Protein AF-A0A2J0Z758-F1 (afdb_monomer)

Solvent-accessible surface area (backbone atoms only — not comparable to full-atom values): 19248 Å² total; per-residue (Å²): 140,91,84,92,82,79,79,79,84,82,71,88,80,80,85,67,83,72,83,83,75,78,79,79,86,76,74,75,85,81,79,88,73,80,92,73,89,79,84,85,76,88,81,80,84,87,79,83,88,83,86,84,82,91,85,83,88,85,80,87,86,89,83,87,86,88,89,84,88,87,83,90,84,83,86,85,84,90,80,91,74,89,76,82,78,80,80,79,79,81,81,78,79,80,77,74,78,79,69,76,76,78,80,68,53,70,69,60,46,51,53,50,29,54,50,17,50,51,43,33,53,49,33,52,53,58,30,45,77,73,78,39,37,54,51,59,55,51,43,63,92,54,93,74,75,53,58,72,45,63,34,43,81,88,48,47,72,31,81,86,53,17,13,32,38,33,29,33,33,51,73,94,53,92,87,58,66,62,36,30,35,34,47,33,32,40,16,88,70,32,98,88,36,62,38,33,73,66,40,31,46,31,16,28,86,73,46,48,81,40,34,39,33,28,63,29,47,66,81,72,70,49,50,90,63,58,38,75,62,46,50,73,46,53,91,45,55,43,40,72,32,77,62,96,40,39,51,50,24,40,27,53,29,17,47,53,54,46,38,42,73,58,52,48,48,29,36,47,39,27,49,52,41,52,72,68,54,87,58,62,91,95,51,53,54,57,64,34,82,90,50,50,73,36,26,77,46,73,58,74,88,126

Structure (mmCIF, N/CA/C/O backbone):
data_AF-A0A2J0Z758-F1
#
_entry.id   AF-A0A2J0Z758-F1
#
loop_
_atom_site.group_PDB
_atom_site.id
_atom_site.type_symbol
_atom_site.label_atom_id
_atom_site.label_alt_id
_atom_site.label_comp_id
_atom_site.label_asym_id
_atom_site.label_entity_id
_atom_site.label_seq_id
_atom_site.pdbx_PDB_ins_code
_atom_site.Cartn_x
_atom_site.Cartn_y
_atom_site.Cartn_z
_atom_site.occupancy
_atom_site.B_iso_or_equiv
_atom_site.auth_seq_id
_atom_site.auth_comp_id
_atom_site.auth_asym_id
_atom_site.auth_atom_id
_atom_site.pdbx_PDB_model_num
ATOM 1 N N . MET A 1 1 ? 16.861 -7.747 29.983 1.00 34.09 1 MET A N 1
ATOM 2 C CA . MET A 1 1 ? 15.507 -8.325 30.111 1.00 34.09 1 MET A CA 1
ATOM 3 C C . MET A 1 1 ? 15.038 -8.713 28.720 1.00 34.09 1 MET A C 1
ATOM 5 O O . MET A 1 1 ? 14.740 -7.844 27.918 1.00 34.09 1 MET A O 1
ATOM 9 N N . GLN A 1 2 ? 15.121 -10.006 28.410 1.00 34.50 2 GLN A N 1
ATOM 10 C CA . GLN A 1 2 ? 14.751 -10.619 27.134 1.00 34.50 2 GLN A CA 1
ATOM 11 C C . GLN A 1 2 ? 13.291 -11.086 27.211 1.00 34.50 2 GLN A C 1
ATOM 13 O O . GLN A 1 2 ? 12.990 -11.963 28.017 1.00 34.50 2 GLN A O 1
ATOM 18 N N . ARG A 1 3 ? 12.402 -10.531 26.382 1.00 28.62 3 ARG A N 1
ATOM 19 C CA . ARG A 1 3 ? 11.076 -11.097 26.074 1.00 28.62 3 ARG A CA 1
ATOM 20 C C . ARG A 1 3 ? 10.701 -10.760 24.626 1.00 28.62 3 ARG A C 1
ATOM 22 O O . ARG A 1 3 ? 9.894 -9.882 24.383 1.00 28.62 3 ARG A O 1
ATOM 29 N N . TRP A 1 4 ? 11.298 -11.480 23.680 1.00 29.95 4 TRP A N 1
ATOM 30 C CA . TRP A 1 4 ? 10.744 -11.670 22.334 1.00 29.95 4 TRP A CA 1
ATOM 31 C C . TRP A 1 4 ? 10.621 -13.174 22.105 1.00 29.95 4 TRP A C 1
ATOM 33 O O . TRP A 1 4 ? 11.422 -13.824 21.441 1.00 29.95 4 TRP A O 1
ATOM 43 N N . ARG A 1 5 ? 9.647 -13.745 22.807 1.00 37.50 5 ARG A N 1
ATOM 44 C CA . ARG A 1 5 ? 9.029 -15.030 22.506 1.00 37.50 5 ARG A CA 1
ATOM 45 C C . ARG A 1 5 ? 7.545 -14.758 22.630 1.00 37.50 5 ARG A C 1
ATOM 47 O O . ARG A 1 5 ? 7.111 -14.526 23.751 1.00 37.50 5 ARG A O 1
ATOM 54 N N . GLN A 1 6 ? 6.849 -14.718 21.502 1.00 30.44 6 GLN A N 1
ATOM 55 C CA . GLN A 1 6 ? 5.600 -15.431 21.218 1.00 30.44 6 GLN A CA 1
ATOM 56 C C . GLN A 1 6 ? 5.448 -15.406 19.690 1.00 30.44 6 GLN A C 1
ATOM 58 O O . GLN A 1 6 ? 5.564 -14.355 19.066 1.00 30.44 6 GLN A O 1
ATOM 63 N N . ARG A 1 7 ? 5.337 -16.597 19.094 1.00 30.30 7 ARG A N 1
ATOM 64 C CA . ARG A 1 7 ? 4.996 -16.770 17.678 1.00 30.30 7 ARG A CA 1
ATOM 65 C C . ARG A 1 7 ? 3.521 -16.376 17.497 1.00 30.30 7 ARG A C 1
ATOM 67 O O . ARG A 1 7 ? 2.755 -16.611 18.433 1.00 30.30 7 ARG A O 1
ATOM 74 N N . PRO A 1 8 ? 3.113 -15.828 16.341 1.00 38.44 8 PRO A N 1
ATOM 75 C CA . PRO A 1 8 ? 1.694 -15.665 16.036 1.00 38.44 8 PRO A CA 1
ATOM 76 C C . PRO A 1 8 ? 0.974 -17.031 16.071 1.00 38.44 8 PRO A C 1
ATOM 78 O O . PRO A 1 8 ? 1.630 -18.069 15.907 1.00 38.44 8 PRO A O 1
ATOM 81 N N . PRO A 1 9 ? -0.346 -17.062 16.337 1.00 35.75 9 PRO A N 1
ATOM 82 C CA . PRO A 1 9 ? -1.095 -18.308 16.434 1.00 35.75 9 PRO A CA 1
ATOM 83 C C . PRO A 1 9 ? -1.083 -19.058 15.095 1.00 35.75 9 PRO A C 1
ATOM 85 O O . PRO A 1 9 ? -1.225 -18.463 14.030 1.00 35.75 9 PRO A O 1
ATOM 88 N N . LEU A 1 10 ? -0.906 -20.378 15.176 1.00 32.81 10 LEU A N 1
ATOM 89 C CA . LEU A 1 10 ? -0.973 -21.297 14.043 1.00 32.81 10 LEU A CA 1
ATOM 90 C C . LEU A 1 10 ? -2.418 -21.351 13.532 1.00 32.81 10 LEU A C 1
ATOM 92 O O . LEU A 1 10 ? -3.300 -21.853 14.228 1.00 32.81 10 LEU A O 1
ATOM 96 N N . TRP A 1 11 ? -2.653 -20.848 12.323 1.00 39.12 11 TRP A N 1
ATOM 97 C CA . TRP A 1 11 ? -3.854 -21.176 11.559 1.00 39.12 11 TRP A CA 1
ATOM 98 C C . TRP A 1 11 ? -3.780 -22.651 11.130 1.00 39.12 11 TRP A C 1
ATOM 100 O O . TRP A 1 11 ? -2.680 -23.127 10.827 1.00 39.12 11 TRP A O 1
ATOM 110 N N . PRO A 1 12 ? -4.895 -23.405 11.095 1.00 29.58 12 PRO A N 1
ATOM 111 C CA . PRO A 1 12 ? -4.894 -24.735 10.501 1.00 29.58 12 PRO A CA 1
ATOM 112 C C . PRO A 1 12 ? -4.532 -24.604 9.016 1.00 29.58 12 PRO A C 1
ATOM 114 O O . PRO A 1 12 ? -5.302 -24.086 8.212 1.00 29.58 12 PRO A O 1
ATOM 117 N N . SER A 1 13 ? -3.315 -25.023 8.667 1.00 30.88 13 SER A N 1
ATOM 118 C CA . SER A 1 13 ? -2.803 -25.003 7.301 1.00 30.88 13 SER A CA 1
ATOM 119 C C . SER A 1 13 ? -3.597 -25.985 6.443 1.00 30.88 13 SER A C 1
ATOM 121 O O . SER A 1 13 ? -3.352 -27.189 6.484 1.00 30.88 13 SER A O 1
ATOM 123 N N . ILE A 1 14 ? -4.530 -25.482 5.639 1.00 37.00 14 ILE A N 1
ATOM 124 C CA . ILE A 1 14 ? -4.964 -26.197 4.441 1.00 37.00 14 ILE A CA 1
ATOM 125 C C . ILE A 1 14 ? -3.898 -25.898 3.387 1.00 37.00 14 ILE A C 1
ATOM 127 O O . ILE A 1 14 ? -3.830 -24.805 2.831 1.00 37.00 14 ILE A O 1
ATOM 131 N N . THR A 1 15 ? -2.980 -26.844 3.195 1.00 30.81 15 THR A N 1
ATOM 132 C CA . THR A 1 15 ? -1.924 -26.749 2.185 1.00 30.81 15 THR A CA 1
ATOM 133 C C . THR A 1 15 ? -2.537 -26.950 0.802 1.00 30.81 15 THR A C 1
ATOM 135 O O . THR A 1 15 ? -2.613 -28.072 0.309 1.00 30.81 15 THR A O 1
ATOM 138 N N . THR A 1 16 ? -2.963 -25.865 0.162 1.00 39.06 16 THR A N 1
ATOM 139 C CA . THR A 1 16 ? -3.218 -25.869 -1.281 1.00 39.06 16 THR A CA 1
ATOM 140 C C . THR A 1 16 ? -1.936 -25.435 -1.979 1.00 39.06 16 THR A C 1
ATOM 142 O O . THR A 1 16 ? -1.574 -24.262 -1.967 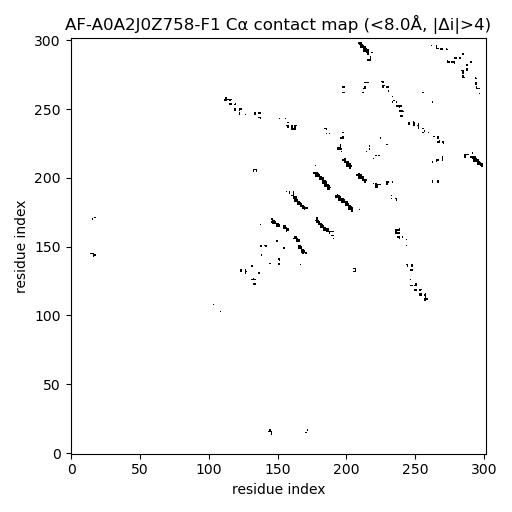1.00 39.06 16 THR A O 1
ATOM 145 N N . VAL A 1 17 ? -1.219 -26.395 -2.564 1.00 36.56 17 VAL A N 1
ATOM 146 C CA . VAL A 1 17 ? -0.084 -26.118 -3.453 1.00 36.56 17 VAL A CA 1
ATOM 147 C C . VAL A 1 17 ? -0.654 -25.533 -4.743 1.00 36.56 17 VAL A C 1
ATOM 149 O O . VAL A 1 17 ? -1.316 -26.244 -5.495 1.00 36.56 17 VAL A O 1
ATOM 152 N N . ILE A 1 18 ? -0.425 -24.245 -4.997 1.00 43.44 18 ILE A N 1
ATOM 153 C CA . ILE A 1 18 ? -0.867 -23.583 -6.231 1.00 43.44 18 ILE A CA 1
ATOM 154 C C . ILE A 1 18 ? 0.202 -23.822 -7.313 1.00 43.44 18 ILE A C 1
ATOM 156 O O . ILE A 1 18 ? 1.319 -23.312 -7.186 1.00 43.44 18 ILE A O 1
ATOM 160 N N . PRO A 1 19 ? -0.076 -24.583 -8.389 1.00 33.28 19 PRO A N 1
ATOM 161 C CA . PRO A 1 19 ? 0.877 -24.746 -9.477 1.00 33.28 19 PRO A CA 1
ATOM 162 C C . PRO A 1 19 ? 0.960 -23.456 -10.306 1.00 33.28 19 PRO A C 1
ATOM 164 O O . PRO A 1 19 ? 0.041 -23.109 -11.046 1.00 33.28 19 PRO A O 1
ATOM 167 N N . PHE A 1 20 ? 2.097 -22.763 -10.235 1.00 45.31 20 PHE A N 1
ATOM 168 C CA . PHE A 1 20 ? 2.415 -21.680 -11.165 1.00 45.31 20 PHE A CA 1
ATOM 169 C C . PHE A 1 20 ? 2.665 -22.258 -12.566 1.00 45.31 20 PHE A C 1
ATOM 171 O O . PHE A 1 20 ? 3.650 -22.963 -12.804 1.00 45.31 20 PHE A O 1
ATOM 178 N N . ARG A 1 21 ? 1.777 -21.961 -13.521 1.00 34.41 21 ARG A N 1
ATOM 179 C CA . ARG A 1 21 ? 1.954 -22.333 -14.931 1.00 34.41 21 ARG A CA 1
ATOM 180 C C . ARG A 1 21 ? 2.586 -21.159 -15.677 1.00 34.41 21 ARG A C 1
ATOM 182 O O . ARG A 1 21 ? 1.910 -20.189 -16.003 1.00 34.41 21 ARG A O 1
ATOM 189 N N . ALA A 1 22 ? 3.886 -21.252 -15.957 1.00 35.78 22 ALA A N 1
ATOM 190 C CA . ALA A 1 22 ? 4.576 -20.267 -16.787 1.00 35.78 22 ALA A CA 1
ATOM 191 C C . ALA A 1 22 ? 3.895 -20.152 -18.173 1.00 35.78 22 ALA A C 1
ATOM 193 O O . ALA A 1 22 ? 3.552 -21.186 -18.761 1.00 35.78 22 ALA A O 1
ATOM 194 N N . PRO A 1 23 ? 3.710 -18.940 -18.729 1.00 40.91 23 PRO A N 1
ATOM 195 C CA . PRO A 1 23 ? 3.128 -18.773 -20.055 1.00 40.91 23 PRO A CA 1
ATOM 196 C C . PRO A 1 23 ? 3.985 -19.477 -21.115 1.00 40.91 23 PRO A C 1
ATOM 198 O O . PRO A 1 23 ? 5.219 -19.417 -21.101 1.00 40.91 23 PRO A O 1
ATOM 201 N N . SER A 1 24 ? 3.324 -20.181 -22.040 1.00 41.19 24 SER A N 1
ATOM 202 C CA . SER A 1 24 ? 3.991 -20.929 -23.104 1.00 41.19 24 SER A CA 1
ATOM 203 C C . SER A 1 24 ? 4.877 -20.000 -23.932 1.00 41.19 24 SER A C 1
ATOM 205 O O . SER A 1 24 ? 4.400 -18.994 -24.459 1.00 41.19 24 SER A O 1
ATOM 207 N N . ARG A 1 25 ? 6.154 -20.359 -24.099 1.00 44.88 25 ARG A N 1
ATOM 208 C CA . ARG A 1 25 ? 7.081 -19.686 -25.018 1.00 44.88 25 ARG A CA 1
ATOM 209 C C . ARG A 1 25 ? 6.680 -19.962 -26.470 1.00 44.88 25 ARG A C 1
ATOM 211 O O . ARG A 1 25 ? 7.350 -20.729 -27.159 1.00 44.88 25 ARG A O 1
ATOM 218 N N . GLN A 1 26 ? 5.611 -19.345 -26.957 1.00 40.59 26 GLN A N 1
ATOM 219 C CA . GLN A 1 26 ? 5.425 -19.229 -28.398 1.00 40.59 26 GLN A CA 1
ATOM 220 C C . GLN A 1 26 ? 6.410 -18.172 -28.901 1.00 40.59 26 GLN A C 1
ATOM 222 O O . GLN A 1 26 ? 6.284 -16.982 -28.624 1.00 40.59 26 GLN A O 1
ATOM 227 N N . ARG A 1 27 ? 7.468 -18.636 -29.575 1.00 39.56 27 ARG A N 1
ATOM 228 C CA . ARG A 1 27 ? 8.412 -17.758 -30.272 1.00 39.56 27 ARG A CA 1
ATOM 229 C C . ARG A 1 27 ? 7.676 -17.092 -31.442 1.00 39.56 27 ARG A C 1
ATOM 231 O O . ARG A 1 27 ? 7.089 -17.822 -32.240 1.00 39.56 27 ARG A O 1
ATOM 238 N N . PRO A 1 28 ? 7.739 -15.762 -31.604 1.00 38.62 28 PRO A N 1
ATOM 239 C CA . PRO A 1 28 ? 7.246 -15.126 -32.819 1.00 38.62 28 PRO A CA 1
ATOM 240 C C . PRO A 1 28 ? 8.079 -15.580 -34.036 1.00 38.62 28 PRO A C 1
ATOM 242 O O . PRO A 1 28 ? 9.262 -15.914 -33.881 1.00 38.62 28 PRO A O 1
ATOM 245 N N . PRO A 1 29 ? 7.495 -15.614 -35.249 1.00 37.84 29 PRO A N 1
ATOM 246 C CA . PRO A 1 29 ? 8.203 -16.042 -36.449 1.00 37.84 29 PRO A CA 1
ATOM 247 C C . PRO A 1 29 ? 9.377 -15.103 -36.754 1.00 37.84 29 PRO A C 1
ATOM 249 O O . PRO A 1 29 ? 9.240 -13.881 -36.802 1.00 37.84 29 PRO A O 1
ATOM 252 N N . VAL A 1 30 ? 10.552 -15.697 -36.969 1.00 40.59 30 VAL A N 1
ATOM 253 C CA . VAL A 1 30 ? 11.792 -14.994 -37.317 1.00 40.59 30 VAL A CA 1
ATOM 254 C C . VAL A 1 30 ? 11.652 -14.391 -38.718 1.00 40.59 30 VAL A C 1
ATOM 256 O O . VAL A 1 30 ? 11.624 -15.121 -39.710 1.00 40.59 30 VAL A O 1
ATOM 259 N N . ARG A 1 31 ? 11.617 -13.057 -38.820 1.00 37.00 31 ARG A N 1
ATOM 260 C CA . ARG A 1 31 ? 11.866 -12.357 -40.088 1.00 37.00 31 ARG A CA 1
ATOM 261 C C . ARG A 1 31 ? 13.324 -12.585 -40.495 1.00 37.00 31 ARG A C 1
ATOM 263 O O . ARG A 1 31 ? 14.242 -12.254 -39.749 1.00 37.00 31 ARG A O 1
ATOM 270 N N . ARG A 1 32 ? 13.544 -13.162 -41.680 1.00 45.31 32 ARG A N 1
ATOM 271 C CA . ARG A 1 32 ? 14.869 -13.238 -42.311 1.00 45.31 32 ARG A CA 1
ATOM 272 C C . ARG A 1 32 ? 15.246 -11.850 -42.831 1.00 45.31 32 ARG A C 1
ATOM 274 O O . ARG A 1 32 ? 14.859 -11.490 -43.936 1.00 45.31 32 ARG A O 1
ATOM 281 N N . GLU A 1 33 ? 15.999 -11.087 -42.048 1.00 42.94 33 GLU A N 1
ATOM 282 C CA . GLU A 1 33 ? 16.687 -9.891 -42.542 1.00 42.94 33 GLU A CA 1
ATOM 283 C C . GLU A 1 33 ? 18.096 -10.240 -43.037 1.00 42.94 33 GLU A C 1
ATOM 285 O O . GLU A 1 33 ? 18.812 -11.061 -42.459 1.00 42.94 33 GLU A O 1
ATOM 290 N N . GLY A 1 34 ? 18.447 -9.654 -44.183 1.00 39.72 34 GLY A N 1
ATOM 291 C CA . GLY A 1 34 ? 19.668 -9.918 -44.933 1.00 39.72 34 GLY A CA 1
ATOM 292 C C . GLY A 1 34 ? 20.945 -9.607 -44.152 1.00 39.72 34 GLY A C 1
ATOM 293 O O . GLY A 1 34 ? 21.030 -8.651 -43.384 1.00 39.72 34 GLY A O 1
ATOM 294 N N . ARG A 1 35 ? 21.965 -10.435 -44.391 1.00 40.09 35 ARG A N 1
ATOM 295 C CA . ARG A 1 35 ? 23.307 -10.316 -43.813 1.00 40.09 35 ARG A CA 1
ATOM 296 C C . ARG A 1 35 ? 23.923 -8.955 -44.159 1.00 40.09 35 ARG A C 1
ATOM 298 O O . ARG A 1 35 ? 24.242 -8.707 -45.318 1.00 40.09 35 ARG A O 1
ATOM 305 N N . ARG A 1 36 ? 24.165 -8.116 -43.150 1.00 42.66 36 ARG A N 1
ATOM 306 C CA . ARG A 1 36 ? 25.161 -7.035 -43.218 1.00 42.66 36 ARG A CA 1
ATOM 307 C C . ARG A 1 36 ? 26.468 -7.516 -42.568 1.00 42.66 36 ARG A C 1
ATOM 309 O O . ARG A 1 36 ? 26.399 -8.189 -41.538 1.00 42.66 36 ARG A O 1
ATOM 316 N N . PRO A 1 37 ? 27.643 -7.232 -43.155 1.00 40.00 37 PRO A N 1
ATOM 317 C CA . PRO A 1 37 ? 28.920 -7.698 -42.623 1.00 40.00 37 PRO A CA 1
ATOM 318 C C . PRO A 1 37 ? 29.292 -6.970 -41.321 1.00 40.00 37 PRO A C 1
ATOM 320 O O . PRO A 1 37 ? 29.128 -5.758 -41.198 1.00 40.00 37 PRO A O 1
ATOM 323 N N . VAL A 1 38 ? 29.793 -7.738 -40.352 1.00 47.25 38 VAL A N 1
ATOM 324 C CA . VAL A 1 38 ? 30.290 -7.263 -39.051 1.00 47.25 38 VAL A CA 1
ATOM 325 C C . VAL A 1 38 ? 31.736 -6.761 -39.211 1.00 47.25 38 VAL A C 1
ATOM 327 O O . VAL A 1 38 ? 32.538 -7.480 -39.813 1.00 47.25 38 VAL A O 1
ATOM 330 N N . PRO A 1 39 ? 32.116 -5.586 -38.672 1.00 38.22 39 PRO A N 1
ATOM 331 C CA . PRO A 1 39 ? 33.507 -5.133 -38.672 1.00 38.22 39 PRO A CA 1
ATOM 332 C C . PRO A 1 39 ? 34.376 -6.010 -37.759 1.00 38.22 39 PRO A C 1
ATOM 334 O O . PRO A 1 39 ? 34.013 -6.283 -36.613 1.00 38.22 39 PRO A O 1
ATOM 337 N N . GLN A 1 40 ? 35.532 -6.450 -38.259 1.00 41.41 40 GLN A N 1
ATOM 338 C CA . GLN A 1 40 ? 36.493 -7.248 -37.496 1.00 41.41 40 GLN A CA 1
ATOM 339 C C . GLN A 1 40 ? 37.246 -6.372 -36.484 1.00 41.41 40 GLN A C 1
ATOM 341 O O . GLN A 1 40 ? 37.876 -5.385 -36.856 1.00 41.41 40 GLN A O 1
ATOM 346 N N . VAL A 1 41 ? 37.211 -6.765 -35.209 1.00 46.12 41 VAL A N 1
ATOM 347 C CA . VAL A 1 41 ? 38.039 -6.186 -34.139 1.00 46.12 41 VAL A CA 1
ATOM 348 C C . VAL A 1 41 ? 39.294 -7.059 -33.965 1.00 46.12 41 VAL A C 1
ATOM 350 O O . VAL A 1 41 ? 39.148 -8.281 -33.838 1.00 46.12 41 VAL A O 1
ATOM 353 N N . PRO A 1 42 ? 40.520 -6.499 -33.939 1.00 42.03 42 PRO A N 1
ATOM 354 C CA . PRO A 1 42 ? 41.739 -7.286 -33.755 1.00 42.03 42 PRO A CA 1
ATOM 355 C C . PRO A 1 42 ? 41.817 -7.912 -32.354 1.00 42.03 42 PRO A C 1
ATOM 357 O O . PRO A 1 42 ? 41.583 -7.249 -31.344 1.00 42.03 42 PRO A O 1
ATOM 360 N N . ARG A 1 43 ? 42.176 -9.200 -32.291 1.00 41.12 43 ARG A N 1
ATOM 361 C CA . ARG A 1 43 ? 42.420 -9.940 -31.042 1.00 41.12 43 ARG A CA 1
ATOM 362 C C . ARG A 1 43 ? 43.784 -9.572 -30.450 1.00 41.12 43 ARG A C 1
ATOM 364 O O . ARG A 1 43 ? 44.799 -9.703 -31.127 1.00 41.12 43 ARG A O 1
ATOM 371 N N . ALA A 1 44 ? 43.805 -9.201 -29.171 1.00 40.97 44 ALA A N 1
ATOM 372 C CA . ALA A 1 44 ? 45.026 -9.101 -28.372 1.00 40.97 44 ALA A CA 1
ATOM 373 C C . ALA A 1 44 ? 45.552 -10.506 -27.979 1.00 40.97 44 ALA A C 1
ATOM 375 O O . ALA A 1 44 ? 44.742 -11.413 -27.755 1.00 40.97 44 ALA A O 1
ATOM 376 N N . PRO A 1 45 ? 46.879 -10.717 -27.896 1.00 43.59 45 PRO A N 1
ATOM 377 C CA . PRO A 1 45 ? 47.461 -12.033 -27.640 1.00 43.59 45 PRO A CA 1
ATOM 378 C C . PRO A 1 45 ? 47.359 -12.476 -26.170 1.00 43.59 45 PRO A C 1
ATOM 380 O O . PRO A 1 45 ? 47.483 -11.681 -25.239 1.00 43.59 45 PRO A O 1
ATOM 383 N N . LEU A 1 46 ? 47.160 -13.788 -25.986 1.00 36.94 46 LEU A N 1
ATOM 384 C CA . LEU A 1 46 ? 47.165 -14.484 -24.699 1.00 36.94 46 LEU A CA 1
ATOM 385 C C . LEU A 1 46 ? 48.569 -14.490 -24.075 1.00 36.94 46 LEU A C 1
ATOM 387 O O . LEU A 1 46 ? 49.513 -14.993 -24.683 1.00 36.94 46 LEU A O 1
ATOM 391 N N . ALA A 1 47 ? 48.676 -14.040 -22.824 1.00 38.31 47 ALA A N 1
ATOM 392 C CA . ALA A 1 47 ? 49.853 -14.253 -21.989 1.00 38.31 47 ALA A CA 1
ATOM 393 C C . ALA A 1 47 ? 49.722 -15.527 -21.132 1.00 38.31 47 ALA A C 1
ATOM 395 O O . ALA A 1 47 ? 48.636 -15.929 -20.707 1.00 38.31 47 ALA A O 1
ATOM 396 N N . LEU A 1 48 ? 50.875 -16.164 -20.942 1.00 37.16 48 LEU A N 1
ATOM 397 C CA . LEU A 1 48 ? 51.112 -17.530 -20.495 1.00 37.16 48 LEU A CA 1
ATOM 398 C C . LEU A 1 48 ? 50.604 -17.881 -19.087 1.00 37.16 48 LEU A C 1
ATOM 400 O O . LEU A 1 48 ? 50.683 -17.112 -18.134 1.00 37.16 48 LEU A O 1
ATOM 404 N N . ARG A 1 49 ? 50.210 -19.154 -18.965 1.00 35.47 49 ARG A N 1
ATOM 405 C CA . ARG A 1 49 ? 50.071 -19.903 -17.712 1.00 35.47 49 ARG A CA 1
ATOM 406 C C . ARG A 1 49 ? 51.449 -20.163 -17.094 1.00 35.47 49 ARG A C 1
ATOM 408 O O . ARG A 1 49 ? 52.295 -20.745 -17.764 1.00 35.47 49 ARG A O 1
ATOM 415 N N . SER A 1 50 ? 51.584 -19.933 -15.790 1.00 36.12 50 SER A N 1
ATOM 416 C CA . SER A 1 50 ? 52.637 -20.548 -14.971 1.00 36.12 50 SER A CA 1
ATOM 417 C C . SER A 1 50 ? 52.003 -21.441 -13.906 1.00 36.12 50 SER A C 1
ATOM 419 O O . SER A 1 50 ? 51.295 -20.982 -13.012 1.00 36.12 50 SER A O 1
ATOM 421 N N . ARG A 1 51 ? 52.224 -22.752 -14.048 1.00 36.62 51 ARG A N 1
ATOM 422 C CA . ARG A 1 51 ? 51.942 -23.795 -13.053 1.00 36.62 51 ARG A CA 1
ATOM 423 C C . ARG A 1 51 ? 53.175 -23.939 -12.166 1.00 36.62 51 ARG A C 1
ATOM 425 O O . ARG A 1 51 ? 54.221 -24.225 -12.726 1.00 36.62 51 ARG A O 1
ATOM 432 N N . HIS A 1 52 ? 53.048 -23.913 -10.836 1.00 35.94 52 HIS A N 1
ATOM 433 C CA . HIS A 1 52 ? 54.008 -24.606 -9.967 1.00 35.94 52 HIS A CA 1
ATOM 434 C C . HIS A 1 52 ? 53.358 -25.218 -8.711 1.00 35.94 52 HIS A C 1
ATOM 436 O O . HIS A 1 52 ? 52.768 -24.549 -7.875 1.00 35.94 52 HIS A O 1
ATOM 442 N N . HIS A 1 53 ? 53.506 -26.544 -8.669 1.00 35.16 53 HIS A N 1
ATOM 443 C CA . HIS A 1 53 ? 53.766 -27.463 -7.557 1.00 35.16 53 HIS A CA 1
ATOM 444 C C . HIS A 1 53 ? 52.840 -27.584 -6.334 1.00 35.16 53 HIS A C 1
ATOM 446 O O . HIS A 1 53 ? 52.855 -26.820 -5.377 1.00 35.16 53 HIS A O 1
ATOM 452 N N . ARG A 1 54 ? 52.186 -28.755 -6.331 1.00 36.31 54 ARG A N 1
ATOM 453 C CA . ARG A 1 54 ? 51.770 -29.570 -5.183 1.00 36.31 54 ARG A CA 1
ATOM 454 C C . ARG A 1 54 ? 52.907 -29.765 -4.164 1.00 36.31 54 ARG A C 1
ATOM 456 O O . ARG A 1 54 ? 53.959 -30.266 -4.553 1.00 36.31 54 ARG A O 1
ATOM 463 N N . ARG A 1 55 ? 52.637 -29.554 -2.868 1.00 33.53 55 ARG A N 1
ATOM 464 C CA . ARG A 1 55 ? 53.247 -30.312 -1.751 1.00 33.53 55 ARG A CA 1
ATOM 465 C C . ARG A 1 55 ? 52.296 -30.418 -0.541 1.00 33.53 55 ARG A C 1
ATOM 467 O O . ARG A 1 55 ? 52.067 -29.456 0.177 1.00 33.53 55 ARG A O 1
ATOM 474 N N . ARG A 1 56 ? 51.790 -31.629 -0.314 1.00 36.91 56 ARG A N 1
ATOM 475 C CA . ARG A 1 56 ? 51.437 -32.296 0.963 1.00 36.91 56 ARG A CA 1
ATOM 476 C C . ARG A 1 56 ? 51.760 -33.788 0.717 1.00 36.91 56 ARG A C 1
ATOM 478 O O . ARG A 1 56 ? 51.691 -34.161 -0.457 1.00 36.91 56 ARG A O 1
ATOM 485 N N . PRO A 1 57 ? 52.128 -34.634 1.705 1.00 42.25 57 PRO A N 1
ATOM 486 C CA . PRO A 1 57 ? 51.506 -34.708 3.038 1.00 42.25 57 PRO A CA 1
ATOM 487 C C . PRO A 1 57 ? 52.470 -35.045 4.198 1.00 42.25 57 PRO A C 1
ATOM 489 O O . PRO A 1 57 ? 53.572 -35.518 3.955 1.00 42.25 57 PRO A O 1
ATOM 492 N N . ARG A 1 58 ? 52.020 -34.908 5.456 1.00 35.19 58 ARG A N 1
ATOM 493 C CA . ARG A 1 58 ? 52.333 -35.856 6.549 1.00 35.19 58 ARG A CA 1
ATOM 494 C C . ARG A 1 58 ? 51.171 -35.911 7.548 1.00 35.19 58 ARG A C 1
ATOM 496 O O . ARG A 1 58 ? 50.589 -34.883 7.882 1.00 35.19 58 ARG A O 1
ATOM 503 N N . GLN A 1 59 ? 50.819 -37.135 7.932 1.00 33.28 59 GLN A N 1
ATOM 504 C CA . GLN A 1 59 ? 49.761 -37.532 8.864 1.00 33.28 59 GLN A CA 1
ATOM 505 C C . GLN A 1 59 ? 50.281 -37.564 10.323 1.00 33.28 59 GLN A C 1
ATOM 507 O O . GLN A 1 59 ? 51.451 -37.873 10.521 1.00 33.28 59 GLN A O 1
ATOM 512 N N . CYS A 1 60 ? 49.391 -37.207 11.270 1.00 30.25 60 CYS A N 1
ATOM 513 C CA . CYS A 1 60 ? 48.991 -37.825 12.566 1.00 30.25 60 CYS A CA 1
ATOM 514 C C . CYS A 1 60 ? 50.020 -38.592 13.452 1.00 30.25 60 CYS A C 1
ATOM 516 O O . CYS A 1 60 ? 50.893 -39.258 12.907 1.00 30.25 60 CYS A O 1
ATOM 518 N N . PRO A 1 61 ? 49.881 -38.603 14.811 1.00 46.12 61 PRO A N 1
ATOM 519 C CA . PRO A 1 61 ? 48.644 -39.051 15.472 1.00 46.12 61 PRO A CA 1
ATOM 520 C C . PRO A 1 61 ? 48.191 -38.377 16.790 1.00 46.12 61 PRO A C 1
ATOM 522 O O . PRO A 1 61 ? 48.854 -37.559 17.414 1.00 46.12 61 PRO A O 1
ATOM 525 N N . SER A 1 62 ? 46.972 -38.792 17.135 1.00 35.38 62 SER A N 1
ATOM 526 C CA . SER A 1 62 ? 46.085 -38.598 18.289 1.00 35.38 62 SER A CA 1
ATOM 527 C C . SER A 1 62 ? 46.637 -38.878 19.696 1.00 35.38 62 SER A C 1
ATOM 529 O O . SER A 1 62 ? 47.437 -39.798 19.851 1.00 35.38 62 SER A O 1
ATOM 531 N N . ARG A 1 63 ? 46.041 -38.227 20.717 1.00 35.16 63 ARG A N 1
ATOM 532 C CA . ARG A 1 63 ? 45.602 -38.774 22.039 1.00 35.16 63 ARG A CA 1
ATOM 533 C C . ARG A 1 63 ? 44.892 -37.650 22.829 1.00 35.16 63 ARG A C 1
ATOM 535 O O . ARG A 1 63 ? 45.445 -36.568 22.953 1.00 35.16 63 ARG A O 1
ATOM 542 N N . LEU A 1 64 ? 43.576 -37.725 23.053 1.00 33.94 64 LEU A N 1
ATOM 543 C CA . LEU A 1 64 ? 42.835 -38.370 24.160 1.00 33.94 64 LEU A CA 1
ATOM 544 C C . LEU A 1 64 ? 42.956 -37.652 25.525 1.00 33.94 64 LEU A C 1
ATOM 546 O O . LEU A 1 64 ? 44.034 -37.533 26.094 1.00 33.94 64 LEU A O 1
ATOM 550 N N . VAL A 1 65 ? 41.789 -37.203 26.002 1.00 39.12 65 VAL A N 1
ATOM 551 C CA . VAL A 1 65 ? 41.440 -36.553 27.286 1.00 39.12 65 VAL A CA 1
ATOM 552 C C . VAL A 1 65 ? 41.386 -37.605 28.414 1.00 39.12 65 VAL A C 1
ATOM 554 O O . VAL A 1 65 ? 41.171 -38.780 28.113 1.00 39.12 65 VAL A O 1
ATOM 557 N N . PRO A 1 66 ? 41.543 -37.227 29.700 1.00 48.16 66 PRO A N 1
ATOM 558 C CA . PRO A 1 66 ? 40.379 -37.274 30.601 1.00 48.16 66 PRO A CA 1
ATOM 559 C C . PRO A 1 66 ? 40.294 -36.111 31.629 1.00 48.16 66 PRO A C 1
ATOM 561 O O . PRO A 1 66 ? 41.258 -35.364 31.802 1.00 48.16 66 PRO A O 1
ATOM 564 N N . PRO A 1 67 ? 39.132 -35.942 32.302 1.00 47.91 67 PRO A N 1
ATOM 565 C CA . PRO A 1 67 ? 38.797 -34.792 33.147 1.00 47.91 67 PRO A CA 1
ATOM 566 C C . PRO A 1 67 ? 38.943 -35.064 34.660 1.00 47.91 67 PRO A C 1
ATOM 568 O O . PRO A 1 67 ? 38.915 -36.210 35.101 1.00 47.91 67 PRO A O 1
ATOM 571 N N . GLY A 1 68 ? 38.998 -33.997 35.468 1.00 33.84 68 GLY A N 1
ATOM 572 C CA . GLY A 1 68 ? 38.898 -34.052 36.933 1.00 33.84 68 GLY A CA 1
ATOM 573 C C . GLY A 1 68 ? 38.017 -32.925 37.492 1.00 33.84 68 GLY A C 1
ATOM 574 O O . GLY A 1 68 ? 38.269 -31.751 37.232 1.00 33.84 68 GLY A O 1
ATOM 575 N N . HIS A 1 69 ? 36.966 -33.302 38.228 1.00 36.00 69 HIS A N 1
ATOM 576 C CA . HIS A 1 69 ? 36.066 -32.445 39.022 1.00 36.00 69 HIS A CA 1
ATOM 577 C C . HIS A 1 69 ? 36.676 -32.111 40.422 1.00 36.00 69 HIS A C 1
ATOM 579 O O . HIS A 1 69 ? 37.854 -32.369 40.641 1.00 36.00 69 HIS A O 1
ATOM 585 N N . PRO A 1 70 ? 35.928 -31.556 41.405 1.00 45.31 70 PRO A N 1
ATOM 586 C CA . PRO A 1 70 ? 35.772 -30.123 41.655 1.00 45.31 70 PRO A CA 1
ATOM 587 C C . PRO A 1 70 ? 36.251 -29.721 43.072 1.00 45.31 70 PRO A C 1
ATOM 589 O O . PRO A 1 70 ? 36.314 -30.544 43.981 1.00 45.31 70 PRO A O 1
ATOM 592 N N . ALA A 1 71 ? 36.481 -28.432 43.329 1.00 34.12 71 ALA A N 1
ATOM 593 C CA . ALA A 1 71 ? 36.676 -27.939 44.696 1.00 34.12 71 ALA A CA 1
ATOM 594 C C . ALA A 1 71 ? 35.802 -26.711 44.976 1.00 34.12 71 ALA A C 1
ATOM 596 O O . ALA A 1 71 ? 35.950 -25.651 44.371 1.00 34.12 71 ALA A O 1
ATOM 597 N N . ARG A 1 72 ? 34.873 -26.880 45.923 1.00 32.28 72 ARG A N 1
ATOM 598 C CA . ARG A 1 72 ? 34.198 -25.794 46.640 1.00 32.28 72 ARG A CA 1
ATOM 599 C C . ARG A 1 72 ? 35.199 -25.154 47.612 1.00 32.28 72 ARG A C 1
ATOM 601 O O . ARG A 1 72 ? 35.871 -25.903 48.307 1.00 32.28 72 ARG A O 1
ATOM 608 N N . GLN A 1 73 ? 35.163 -23.832 47.791 1.00 29.67 73 GLN A N 1
ATOM 609 C CA . GLN A 1 73 ? 34.722 -23.163 49.035 1.00 29.67 73 GLN A CA 1
ATOM 610 C C . GLN A 1 73 ? 35.248 -21.721 49.188 1.00 29.67 73 GLN A C 1
ATOM 612 O O . GLN A 1 73 ? 36.434 -21.456 49.059 1.00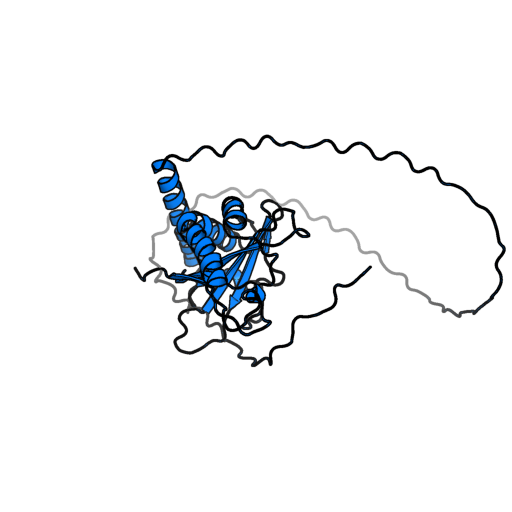 29.67 73 GLN A O 1
ATOM 617 N N . ARG A 1 74 ? 34.308 -20.881 49.649 1.00 30.45 74 ARG A N 1
ATOM 618 C CA . ARG A 1 74 ? 34.423 -19.738 50.578 1.00 30.45 74 ARG A CA 1
ATOM 619 C C . ARG A 1 74 ? 34.789 -18.340 50.056 1.00 30.45 74 ARG A C 1
ATOM 621 O O . ARG A 1 74 ? 35.861 -18.066 49.536 1.00 30.45 74 ARG A O 1
ATOM 628 N N . HIS A 1 75 ? 33.840 -17.446 50.352 1.00 32.03 75 HIS A N 1
ATOM 629 C CA . HIS A 1 75 ? 33.971 -16.002 50.537 1.00 32.03 75 HIS A CA 1
ATOM 630 C C . HIS A 1 75 ? 35.163 -15.612 51.424 1.00 32.03 75 HIS A C 1
ATOM 632 O O . HIS A 1 75 ? 35.494 -16.330 52.370 1.00 32.03 75 HIS A O 1
ATOM 638 N N . PRO A 1 76 ? 35.669 -14.384 51.230 1.00 36.31 76 PRO A N 1
ATOM 639 C CA . PRO A 1 76 ? 35.475 -13.390 52.279 1.00 36.31 76 PRO A CA 1
ATOM 640 C C . PRO A 1 76 ? 35.004 -12.020 51.771 1.00 36.31 76 PRO A C 1
ATOM 642 O O . PRO A 1 76 ? 35.017 -11.674 50.592 1.00 36.31 76 PRO A O 1
ATOM 645 N N . SER A 1 77 ? 34.515 -11.277 52.748 1.00 30.30 77 SER A N 1
ATOM 646 C CA . SER A 1 77 ? 33.888 -9.967 52.747 1.00 30.30 77 SER A CA 1
ATOM 647 C C . SER A 1 77 ? 34.814 -8.785 52.434 1.00 30.30 77 SER A C 1
ATOM 649 O O . SER A 1 77 ? 36.016 -8.820 52.667 1.00 30.30 77 SER A O 1
ATOM 651 N N . SER A 1 78 ? 34.151 -7.666 52.118 1.00 32.12 78 SER A N 1
ATOM 652 C CA . SER A 1 78 ? 34.556 -6.266 52.336 1.00 32.12 78 SER A CA 1
ATOM 653 C C . SER A 1 78 ? 35.513 -5.607 51.330 1.00 32.12 78 SER A C 1
ATOM 655 O O . SER A 1 78 ? 36.716 -5.818 51.337 1.00 32.12 78 SER A O 1
ATOM 657 N N . ARG A 1 79 ? 34.984 -4.652 50.552 1.00 37.41 79 ARG A N 1
ATOM 658 C CA . ARG A 1 79 ? 35.284 -3.215 50.724 1.00 37.41 79 ARG A CA 1
ATOM 659 C C . ARG A 1 79 ? 34.515 -2.366 49.713 1.00 37.41 79 ARG A C 1
ATOM 661 O O . ARG A 1 79 ? 34.515 -2.612 48.512 1.00 37.41 79 ARG A O 1
ATOM 668 N N . ARG A 1 80 ? 33.862 -1.331 50.243 1.00 38.50 80 ARG A N 1
ATOM 669 C CA . ARG A 1 80 ? 33.220 -0.248 49.497 1.00 38.50 80 ARG A CA 1
ATOM 670 C C . ARG A 1 80 ? 34.275 0.483 48.666 1.00 38.50 80 ARG A C 1
ATOM 672 O O . ARG A 1 80 ? 35.231 1.004 49.228 1.00 38.50 80 ARG A O 1
ATOM 679 N N . LEU A 1 81 ? 34.043 0.612 47.365 1.00 36.97 81 LEU A N 1
ATOM 680 C CA . LEU A 1 81 ? 34.701 1.603 46.517 1.00 36.97 81 LEU A CA 1
ATOM 681 C C . LEU A 1 81 ? 33.611 2.347 45.748 1.00 36.97 81 LEU A C 1
ATOM 683 O O . LEU A 1 81 ? 33.024 1.839 44.795 1.00 36.97 81 LEU A O 1
ATOM 687 N N . ARG A 1 82 ? 33.314 3.562 46.222 1.00 37.69 82 ARG A N 1
ATOM 688 C CA . ARG A 1 82 ? 32.498 4.550 45.515 1.00 37.69 82 ARG A CA 1
ATOM 689 C C . ARG A 1 82 ? 33.206 4.872 44.196 1.00 37.69 82 ARG A C 1
ATOM 691 O O . ARG A 1 82 ? 34.185 5.612 44.188 1.00 37.69 82 ARG A O 1
ATOM 698 N N . ARG A 1 83 ? 32.726 4.319 43.082 1.00 38.88 83 ARG A N 1
ATOM 699 C CA . ARG A 1 83 ? 33.143 4.759 41.746 1.00 38.88 83 ARG A CA 1
ATOM 700 C C . ARG A 1 83 ? 32.403 6.050 41.406 1.00 38.88 83 ARG A C 1
ATOM 702 O O . ARG A 1 83 ? 31.178 6.073 41.323 1.00 38.88 83 ARG A O 1
ATOM 709 N N . ARG A 1 84 ? 33.172 7.130 41.252 1.00 37.22 84 ARG A N 1
ATOM 710 C CA . ARG A 1 84 ? 32.733 8.400 40.667 1.00 37.22 84 ARG A CA 1
ATOM 711 C C . ARG A 1 84 ? 32.251 8.140 39.236 1.00 37.22 84 ARG A C 1
ATOM 713 O O . ARG A 1 84 ? 33.003 7.604 38.427 1.00 37.22 84 ARG A O 1
ATOM 720 N N . PHE A 1 85 ? 31.007 8.510 38.943 1.00 39.03 85 PHE A N 1
ATOM 721 C CA . PHE A 1 85 ? 30.483 8.577 37.580 1.00 39.03 85 PHE A CA 1
ATOM 722 C C . PHE A 1 85 ? 31.128 9.765 36.850 1.00 39.03 85 PHE A C 1
ATOM 724 O O . PHE A 1 85 ? 31.100 10.870 37.398 1.00 39.03 85 PHE A O 1
ATOM 731 N N . PRO A 1 86 ? 31.679 9.595 35.638 1.00 40.69 86 PRO A N 1
ATOM 732 C CA . PRO A 1 86 ? 32.003 10.731 34.797 1.00 40.69 86 PRO A CA 1
ATOM 733 C C . PRO A 1 86 ? 30.716 11.324 34.208 1.00 40.69 86 PRO A C 1
ATOM 735 O O . PRO A 1 86 ? 29.769 10.626 33.842 1.00 40.69 86 PRO A O 1
ATOM 738 N N . SER A 1 87 ? 30.700 12.648 34.178 1.00 40.47 87 SER A N 1
ATOM 739 C CA . SER A 1 87 ? 29.644 13.551 33.736 1.00 40.47 87 SER A CA 1
ATOM 740 C C . SER A 1 87 ? 29.120 13.209 32.335 1.00 40.47 87 SER A C 1
ATOM 742 O O . SER A 1 87 ? 29.889 13.073 31.386 1.00 40.47 87 SER A O 1
ATOM 744 N N . ARG A 1 88 ? 27.790 13.132 32.189 1.00 42.00 88 ARG A N 1
ATOM 745 C CA . ARG A 1 88 ? 27.111 13.068 30.884 1.00 42.00 88 ARG A CA 1
ATOM 746 C C . ARG A 1 88 ? 27.404 14.345 30.077 1.00 42.00 88 ARG A C 1
ATOM 748 O O . ARG A 1 88 ? 27.182 15.434 30.613 1.00 42.00 88 ARG A O 1
ATOM 755 N N . PRO A 1 89 ? 27.826 14.268 28.804 1.00 41.19 89 PRO A N 1
ATOM 756 C CA . PRO A 1 89 ? 27.862 15.447 27.951 1.00 41.19 89 PRO A CA 1
ATOM 757 C C . PRO A 1 89 ? 26.429 15.902 27.640 1.00 41.19 89 PRO A C 1
ATOM 759 O O . PRO A 1 89 ? 25.541 15.095 27.360 1.00 41.19 89 PRO A O 1
ATOM 762 N N . ARG A 1 90 ? 26.209 17.218 27.728 1.00 42.00 90 ARG A N 1
ATOM 763 C CA . ARG A 1 90 ? 24.945 17.895 27.418 1.00 42.00 90 ARG A CA 1
ATOM 764 C C . ARG A 1 90 ? 24.480 17.516 26.008 1.00 42.00 90 ARG A C 1
ATOM 766 O O . ARG A 1 90 ? 25.197 17.756 25.038 1.00 42.00 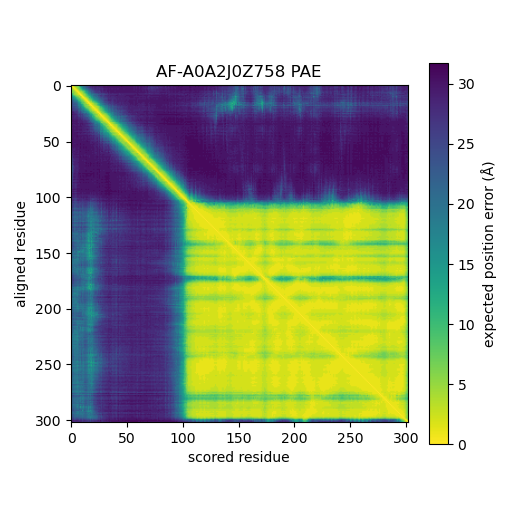90 ARG A O 1
ATOM 773 N N . ALA A 1 91 ? 23.274 16.964 25.900 1.00 38.84 91 ALA A N 1
ATOM 774 C CA . ALA A 1 91 ? 22.610 16.760 24.621 1.00 38.84 91 ALA A CA 1
ATOM 775 C C . ALA A 1 91 ? 22.455 18.119 23.920 1.00 38.84 91 ALA A C 1
ATOM 777 O O . ALA A 1 91 ? 21.783 19.017 24.429 1.00 38.84 91 ALA A O 1
ATOM 778 N N . ARG A 1 92 ? 23.106 18.284 22.764 1.00 41.50 92 ARG A N 1
ATOM 779 C CA . ARG A 1 92 ? 22.828 19.397 21.855 1.00 41.50 92 ARG A CA 1
ATOM 780 C C . ARG A 1 92 ? 21.398 19.224 21.352 1.00 41.50 92 ARG A C 1
ATOM 782 O O . ARG A 1 92 ? 21.088 18.248 20.674 1.00 41.50 92 ARG A O 1
ATOM 789 N N . SER A 1 93 ? 20.532 20.163 21.709 1.00 39.88 93 SER A N 1
ATOM 790 C CA . SER A 1 93 ? 19.180 20.269 21.183 1.00 39.88 93 SER A CA 1
ATOM 791 C C . SER A 1 93 ? 19.248 20.529 19.677 1.00 39.88 93 SER A C 1
ATOM 793 O O . SER A 1 93 ? 19.504 21.642 19.224 1.00 39.88 93 SER A O 1
ATOM 795 N N . PHE A 1 94 ? 19.009 19.496 18.870 1.00 41.19 94 PHE A N 1
ATOM 796 C CA . PHE A 1 94 ? 18.747 19.670 17.445 1.00 41.19 94 PHE A CA 1
ATOM 797 C C . PHE A 1 94 ? 17.338 20.233 17.267 1.00 41.19 94 PHE A C 1
ATOM 799 O O . PHE A 1 94 ? 16.396 19.532 16.906 1.00 41.19 94 PHE A O 1
ATOM 806 N N . ARG A 1 95 ? 17.188 21.535 17.513 1.00 44.97 95 ARG A N 1
ATOM 807 C CA . ARG A 1 95 ? 16.027 22.301 17.063 1.00 44.97 95 ARG A CA 1
ATOM 808 C C . ARG A 1 95 ? 16.196 22.515 15.555 1.00 44.97 95 ARG A C 1
ATOM 810 O O . ARG A 1 95 ? 16.616 23.579 15.111 1.00 44.97 95 ARG A O 1
ATOM 817 N N . ARG A 1 96 ? 15.955 21.468 14.752 1.00 47.94 96 ARG A N 1
ATOM 818 C CA . ARG A 1 96 ? 15.827 21.625 13.297 1.00 47.94 96 ARG A CA 1
ATOM 819 C C . ARG A 1 96 ? 14.632 22.541 13.068 1.00 47.94 96 ARG A C 1
ATOM 821 O O . ARG A 1 96 ? 13.496 22.177 13.359 1.00 47.94 96 ARG A O 1
ATOM 828 N N . LEU A 1 97 ? 14.924 23.744 12.586 1.00 43.00 97 LEU A N 1
ATOM 829 C CA . LEU A 1 97 ? 13.955 24.662 12.011 1.00 43.00 97 LEU A CA 1
ATOM 830 C C . LEU A 1 97 ? 13.115 23.871 11.003 1.00 43.00 97 LEU A C 1
ATOM 832 O O . LEU A 1 97 ? 13.620 23.456 9.959 1.00 43.00 97 LEU A O 1
ATOM 836 N N . ARG A 1 98 ? 11.848 23.619 11.350 1.00 48.56 98 ARG A N 1
ATOM 837 C CA . ARG A 1 98 ? 10.819 23.189 10.407 1.00 48.56 98 ARG A CA 1
ATOM 838 C C . ARG A 1 98 ? 10.692 24.308 9.381 1.00 48.56 98 ARG A C 1
ATOM 840 O O . ARG A 1 98 ? 9.979 25.278 9.609 1.00 48.56 98 ARG A O 1
ATOM 847 N N . ARG A 1 99 ? 11.436 24.214 8.279 1.00 40.06 99 ARG A N 1
ATOM 848 C CA . ARG A 1 99 ? 11.084 24.976 7.087 1.00 40.06 99 ARG A CA 1
ATOM 849 C C . ARG A 1 99 ? 9.725 24.433 6.637 1.00 40.06 99 ARG A C 1
ATOM 851 O O . ARG A 1 99 ? 9.635 23.215 6.463 1.00 40.06 99 ARG A O 1
ATOM 858 N N . PRO A 1 100 ? 8.675 25.264 6.521 1.00 43.75 100 PRO A N 1
ATOM 859 C CA . PRO A 1 100 ? 7.446 24.817 5.888 1.00 43.75 100 PRO A CA 1
ATOM 860 C C . PRO A 1 100 ? 7.814 24.305 4.495 1.00 43.75 100 PRO A C 1
ATOM 862 O O . PRO A 1 100 ? 8.592 24.941 3.779 1.00 43.75 100 PRO A O 1
ATOM 865 N N . PHE A 1 101 ? 7.335 23.106 4.164 1.00 50.22 101 PHE A N 1
ATOM 866 C CA . PHE A 1 101 ? 7.482 22.561 2.821 1.00 50.22 101 PHE A CA 1
ATOM 867 C C . PHE A 1 101 ? 6.917 23.601 1.845 1.00 50.22 101 PHE A C 1
ATOM 869 O O . PHE A 1 101 ? 5.815 24.099 2.094 1.00 50.22 101 PHE A O 1
ATOM 876 N N . PRO A 1 102 ? 7.650 23.991 0.788 1.00 50.78 102 PRO A N 1
ATOM 877 C CA . PRO A 1 102 ? 7.109 24.930 -0.178 1.00 50.78 102 PRO A CA 1
ATOM 878 C C . PRO A 1 102 ? 5.828 24.324 -0.754 1.00 50.78 102 PRO A C 1
ATOM 880 O O . PRO A 1 102 ? 5.843 23.201 -1.261 1.00 50.78 102 PRO A O 1
ATOM 883 N N . TYR A 1 103 ? 4.722 25.056 -0.624 1.00 50.34 103 TYR A N 1
ATOM 884 C CA . TYR A 1 103 ? 3.445 24.710 -1.232 1.00 50.34 103 TYR A CA 1
ATOM 885 C C . TYR A 1 103 ? 3.682 24.529 -2.736 1.00 50.34 103 TYR A C 1
ATOM 887 O O . TYR A 1 103 ? 4.031 25.488 -3.430 1.00 50.34 103 TYR A O 1
ATOM 895 N N . ARG A 1 104 ? 3.586 23.290 -3.240 1.00 63.47 104 ARG A N 1
ATOM 896 C CA . ARG A 1 104 ? 3.648 23.043 -4.686 1.00 63.47 104 ARG A CA 1
ATOM 897 C C . ARG A 1 104 ? 2.462 23.770 -5.310 1.00 63.47 104 ARG A C 1
ATOM 899 O O . ARG A 1 104 ? 1.335 23.633 -4.844 1.00 63.47 104 ARG A O 1
ATOM 906 N N . THR A 1 105 ? 2.702 24.548 -6.360 1.00 72.69 105 THR A N 1
ATOM 907 C CA . THR A 1 105 ? 1.597 25.087 -7.160 1.00 72.69 105 THR A CA 1
ATOM 908 C C . THR A 1 105 ? 0.787 23.923 -7.741 1.00 72.69 105 THR A C 1
ATOM 910 O O . THR A 1 105 ? 1.349 22.854 -7.995 1.00 72.69 105 THR A O 1
ATOM 913 N N . GLY A 1 106 ? -0.517 24.114 -7.978 1.00 75.94 106 GLY A N 1
ATOM 914 C CA . GLY A 1 106 ? -1.393 23.039 -8.478 1.00 75.94 106 GLY A CA 1
ATOM 915 C C . GLY A 1 106 ? -0.851 22.356 -9.740 1.00 75.94 106 GLY A C 1
ATOM 916 O O . GLY A 1 106 ? -0.838 21.134 -9.828 1.00 75.94 106 GLY A O 1
ATOM 917 N N . LYS A 1 107 ? -0.256 23.136 -10.652 1.00 78.06 107 LYS A N 1
ATOM 918 C CA . LYS A 1 107 ? 0.390 22.632 -11.872 1.00 78.06 107 LYS A CA 1
ATOM 919 C C . LYS A 1 107 ? 1.614 21.746 -11.599 1.00 78.06 107 LYS A C 1
ATOM 921 O O . LYS A 1 107 ? 1.798 20.736 -12.268 1.00 78.06 107 LYS A O 1
ATOM 926 N N . MET A 1 108 ? 2.454 22.100 -10.623 1.00 79.50 108 MET A N 1
ATOM 927 C CA . MET A 1 108 ? 3.614 21.276 -10.251 1.00 79.50 108 MET A CA 1
ATOM 928 C C . MET A 1 108 ? 3.186 19.974 -9.568 1.00 79.50 108 MET A C 1
ATOM 930 O O . MET A 1 108 ? 3.851 18.952 -9.728 1.00 79.50 108 MET A O 1
ATOM 934 N N . ALA A 1 109 ? 2.091 20.006 -8.804 1.00 82.81 109 ALA A N 1
ATOM 935 C CA . ALA A 1 109 ? 1.515 18.809 -8.203 1.00 82.81 109 ALA A CA 1
ATOM 936 C C . ALA A 1 109 ? 0.963 17.863 -9.281 1.00 82.81 109 ALA A C 1
ATOM 938 O O . ALA A 1 109 ? 1.324 16.693 -9.297 1.00 82.81 109 ALA A O 1
ATOM 939 N N . GLU A 1 110 ? 0.190 18.380 -10.237 1.00 85.50 110 GLU A N 1
ATOM 940 C CA . GLU A 1 110 ? -0.342 17.600 -11.361 1.00 85.50 110 GLU A CA 1
ATOM 941 C C . GLU A 1 110 ? 0.768 16.952 -12.205 1.00 85.50 110 GLU A C 1
ATOM 943 O O . GLU A 1 110 ? 0.717 15.761 -12.503 1.00 85.50 110 GLU A O 1
ATOM 948 N N . GLN A 1 111 ? 1.831 17.701 -12.516 1.00 90.38 111 GLN A N 1
ATOM 949 C CA . GLN A 1 111 ? 2.995 17.165 -13.229 1.00 90.38 111 GLN A CA 1
ATOM 950 C C . GLN A 1 111 ? 3.706 16.048 -12.455 1.00 90.38 111 GLN A C 1
ATOM 952 O O . GLN A 1 111 ? 4.184 15.091 -13.064 1.00 90.38 111 GLN A O 1
ATOM 957 N N . ALA A 1 112 ? 3.786 16.156 -11.126 1.00 90.19 112 ALA A N 1
ATOM 958 C CA . ALA A 1 112 ? 4.372 15.113 -10.292 1.00 90.19 112 ALA A CA 1
ATOM 959 C C . ALA A 1 112 ? 3.513 13.836 -10.286 1.00 90.19 112 ALA A C 1
ATOM 961 O O . ALA A 1 112 ? 4.069 12.743 -10.381 1.00 90.19 112 ALA A O 1
ATOM 962 N N . LEU A 1 113 ? 2.182 13.971 -10.238 1.00 92.06 113 LEU A N 1
ATOM 963 C CA . LEU A 1 113 ? 1.256 12.836 -10.332 1.00 92.06 113 LEU A CA 1
ATOM 964 C C . LEU A 1 113 ? 1.363 12.137 -11.691 1.00 92.06 113 LEU A C 1
ATOM 966 O O . LEU A 1 113 ? 1.447 10.913 -11.756 1.00 92.06 113 LEU A O 1
ATOM 970 N N . GLU A 1 114 ? 1.413 12.906 -12.777 1.00 93.88 114 GLU A N 1
ATOM 971 C CA . GLU A 1 114 ? 1.571 12.362 -14.127 1.00 93.88 114 GLU A CA 1
ATOM 972 C C . GLU A 1 114 ? 2.917 11.646 -14.300 1.00 93.88 114 GLU A C 1
ATOM 974 O O . GLU A 1 114 ? 2.978 10.557 -14.873 1.00 93.88 114 GLU A O 1
ATOM 979 N N . LEU A 1 115 ? 4.004 12.206 -13.759 1.00 96.50 115 LEU A N 1
ATOM 980 C CA . LEU A 1 115 ? 5.298 11.526 -13.744 1.00 96.50 115 LEU A CA 1
ATOM 981 C C . LEU A 1 115 ? 5.211 10.197 -12.985 1.00 96.50 115 LEU A C 1
ATOM 983 O O . LEU A 1 115 ? 5.672 9.182 -13.494 1.00 96.50 115 LEU A O 1
ATOM 987 N N . ALA A 1 116 ? 4.579 10.180 -11.812 1.00 97.06 116 ALA A N 1
ATOM 988 C CA . ALA A 1 116 ? 4.410 8.963 -11.028 1.00 97.06 116 ALA A CA 1
ATOM 989 C C . ALA A 1 116 ? 3.585 7.895 -11.774 1.00 97.06 116 ALA A C 1
ATOM 991 O O . ALA A 1 116 ? 3.962 6.727 -11.790 1.00 97.06 116 ALA A O 1
ATOM 992 N N . ARG A 1 117 ? 2.522 8.280 -12.489 1.00 96.69 117 ARG A N 1
ATOM 993 C CA . ARG A 1 117 ? 1.757 7.351 -13.344 1.00 96.69 117 ARG A CA 1
ATOM 994 C C . ARG A 1 117 ? 2.599 6.769 -14.477 1.00 96.69 117 ARG A C 1
ATOM 996 O O . ARG A 1 117 ? 2.528 5.572 -14.749 1.00 96.69 117 ARG A O 1
ATOM 1003 N N . ARG A 1 118 ? 3.447 7.587 -15.107 1.00 98.06 118 ARG A N 1
ATOM 1004 C CA . ARG A 1 118 ? 4.402 7.105 -16.119 1.00 98.06 118 ARG A CA 1
ATOM 1005 C C . ARG A 1 118 ? 5.418 6.136 -15.531 1.00 98.06 118 ARG A C 1
ATOM 1007 O O . ARG A 1 118 ? 5.793 5.185 -16.206 1.00 98.06 118 ARG A O 1
ATOM 1014 N N . GLU A 1 119 ? 5.842 6.357 -14.293 1.00 98.25 119 GLU A N 1
ATOM 1015 C CA . GLU A 1 119 ? 6.761 5.469 -13.580 1.00 98.25 119 GLU A CA 1
ATOM 1016 C C . GLU A 1 119 ? 6.147 4.091 -13.293 1.00 98.25 119 GLU A C 1
ATOM 1018 O O . GLU A 1 119 ? 6.818 3.075 -13.491 1.00 98.25 119 GLU A O 1
ATOM 1023 N N . ILE A 1 120 ? 4.861 4.039 -12.927 1.00 98.44 120 ILE A N 1
ATOM 1024 C CA . ILE A 1 120 ? 4.097 2.785 -12.798 1.00 98.44 120 ILE A CA 1
ATOM 1025 C C . ILE A 1 120 ? 4.119 2.025 -14.132 1.00 98.44 120 ILE A C 1
ATOM 1027 O O . ILE A 1 120 ? 4.645 0.911 -14.204 1.00 98.44 120 ILE A O 1
ATOM 1031 N N . ALA A 1 121 ? 3.652 2.671 -15.207 1.00 98.12 121 ALA A N 1
ATOM 1032 C CA . ALA A 1 121 ? 3.577 2.068 -16.538 1.00 98.12 121 ALA A CA 1
ATOM 1033 C C . ALA A 1 121 ? 4.956 1.648 -17.077 1.00 98.12 121 ALA A C 1
ATOM 1035 O O . ALA A 1 121 ? 5.088 0.629 -17.762 1.00 98.12 121 ALA A O 1
ATOM 1036 N N . TYR A 1 122 ? 6.007 2.411 -16.764 1.00 98.38 122 TYR A N 1
ATOM 1037 C CA . TYR A 1 122 ? 7.385 2.085 -17.122 1.00 98.38 122 TYR A CA 1
ATOM 1038 C C . TYR A 1 122 ? 7.853 0.788 -16.458 1.00 98.38 122 TYR A C 1
ATOM 1040 O O . TYR A 1 122 ? 8.397 -0.083 -17.144 1.00 98.38 122 TYR A O 1
ATOM 1048 N N . CYS A 1 123 ? 7.626 0.640 -15.148 1.00 98.44 123 CYS A N 1
ATOM 1049 C CA . CYS A 1 123 ? 8.004 -0.564 -14.410 1.00 98.44 123 CYS A CA 1
ATOM 1050 C C . CYS A 1 123 ? 7.269 -1.795 -14.954 1.00 98.44 123 CYS A C 1
ATOM 1052 O O . CYS A 1 123 ? 7.907 -2.801 -15.269 1.00 98.44 123 CYS A O 1
ATOM 1054 N N . GLU A 1 124 ? 5.955 -1.687 -15.147 1.00 98.19 124 GLU A N 1
ATOM 1055 C CA . GLU A 1 124 ? 5.117 -2.754 -15.704 1.00 98.19 124 GLU A CA 1
ATOM 1056 C C . GLU A 1 124 ? 5.559 -3.145 -17.120 1.00 98.19 124 GLU A C 1
ATOM 1058 O O . GLU A 1 124 ? 5.768 -4.323 -17.410 1.00 98.19 124 GLU A O 1
ATOM 1063 N N . THR A 1 125 ? 5.813 -2.162 -17.990 1.00 98.19 125 THR A N 1
ATOM 1064 C CA . THR A 1 125 ? 6.275 -2.402 -19.366 1.00 98.19 125 THR A CA 1
ATOM 1065 C C . THR A 1 125 ? 7.644 -3.081 -19.401 1.00 98.19 125 THR A C 1
ATOM 1067 O O . THR A 1 125 ? 7.882 -3.964 -20.231 1.00 98.19 125 THR A O 1
ATOM 1070 N N . LEU A 1 126 ? 8.582 -2.680 -18.536 1.00 98.12 126 LEU A N 1
ATOM 1071 C CA . LEU A 1 126 ? 9.899 -3.317 -18.474 1.00 98.12 126 LEU A CA 1
ATOM 1072 C C . LEU A 1 126 ? 9.823 -4.766 -17.996 1.00 98.12 126 LEU A C 1
ATOM 1074 O O . LEU A 1 126 ? 10.507 -5.615 -18.568 1.00 98.12 126 LEU A O 1
ATOM 1078 N N . LEU A 1 127 ? 8.992 -5.050 -16.994 1.00 97.88 127 LEU A N 1
ATOM 1079 C CA . LEU A 1 127 ? 8.750 -6.417 -16.537 1.00 97.88 127 LEU A CA 1
ATOM 1080 C C . LEU A 1 127 ? 8.124 -7.260 -17.653 1.00 97.88 127 LEU A C 1
ATOM 1082 O O . LEU A 1 127 ? 8.638 -8.334 -17.981 1.00 97.88 127 LEU A O 1
ATOM 1086 N N . ALA A 1 128 ? 7.106 -6.723 -18.326 1.00 97.81 128 ALA A N 1
ATOM 1087 C CA . ALA A 1 128 ? 6.410 -7.408 -19.407 1.00 97.81 128 ALA A CA 1
ATOM 1088 C C . ALA A 1 128 ? 7.335 -7.767 -20.585 1.00 97.81 128 ALA A C 1
ATOM 1090 O O . ALA A 1 128 ? 7.198 -8.847 -21.160 1.00 97.81 128 ALA A O 1
ATOM 1091 N N . LYS A 1 129 ? 8.340 -6.936 -20.912 1.00 97.38 129 LYS A N 1
ATOM 1092 C CA . LYS A 1 129 ? 9.362 -7.267 -21.934 1.00 97.38 129 LYS A CA 1
ATOM 1093 C C . LYS A 1 129 ? 10.137 -8.550 -21.616 1.00 97.38 129 LYS A C 1
ATOM 1095 O O . LYS A 1 129 ? 10.600 -9.222 -22.536 1.00 97.38 129 LYS A O 1
ATOM 1100 N N . GLY A 1 130 ? 10.292 -8.879 -20.335 1.00 95.12 130 GLY A N 1
ATOM 1101 C CA . GLY A 1 130 ? 10.904 -10.121 -19.863 1.00 95.12 130 GLY A CA 1
ATOM 1102 C C . GLY A 1 130 ? 9.925 -11.286 -19.695 1.00 95.12 130 GLY A C 1
ATOM 1103 O O . GLY A 1 130 ? 10.356 -12.368 -19.305 1.00 95.12 130 GLY A O 1
ATOM 1104 N N . GLY A 1 131 ? 8.629 -11.087 -19.965 1.00 96.44 131 GLY A N 1
ATOM 1105 C CA . GLY A 1 131 ? 7.576 -12.044 -19.613 1.00 96.44 131 GLY A CA 1
ATOM 1106 C C . GLY A 1 131 ? 7.335 -12.144 -18.103 1.00 96.44 131 GLY A C 1
ATOM 1107 O O . GLY A 1 131 ? 6.918 -13.196 -17.625 1.00 96.44 131 GLY A O 1
ATOM 1108 N N . LEU A 1 132 ? 7.648 -11.077 -17.362 1.00 97.56 132 LEU A N 1
ATOM 1109 C CA . LEU A 1 132 ? 7.518 -10.973 -15.911 1.00 97.56 132 LEU A CA 1
ATOM 1110 C C . LEU A 1 132 ? 6.415 -9.966 -15.552 1.00 97.56 132 LEU A C 1
ATOM 1112 O O . LEU A 1 132 ? 6.041 -9.111 -16.352 1.00 97.56 132 LEU A O 1
ATOM 1116 N N . ASN A 1 133 ? 5.937 -10.042 -14.318 1.00 97.75 133 ASN A N 1
ATOM 1117 C CA . ASN A 1 133 ? 5.092 -9.045 -13.664 1.00 97.75 133 ASN A CA 1
ATOM 1118 C C . ASN A 1 133 ? 5.566 -8.813 -12.218 1.00 97.75 133 ASN A C 1
ATOM 1120 O O . ASN A 1 133 ? 6.492 -9.481 -11.741 1.00 97.75 133 ASN A O 1
ATOM 1124 N N . VAL A 1 134 ? 4.928 -7.877 -11.511 1.00 97.88 134 VAL A N 1
ATOM 1125 C CA . VAL A 1 134 ? 5.305 -7.528 -10.130 1.00 97.88 134 VAL A CA 1
ATOM 1126 C C . VAL A 1 134 ? 5.235 -8.724 -9.176 1.00 97.88 134 VAL A C 1
ATOM 1128 O O . VAL A 1 134 ? 6.079 -8.845 -8.293 1.00 97.88 134 VAL A O 1
ATOM 1131 N N . LEU A 1 135 ? 4.298 -9.654 -9.383 1.00 97.69 135 LEU A N 1
ATOM 1132 C CA . LEU A 1 135 ? 4.169 -10.856 -8.558 1.00 97.69 135 LEU A CA 1
ATOM 1133 C C . LEU A 1 135 ? 5.314 -11.842 -8.804 1.00 97.69 135 LEU A C 1
ATOM 1135 O O . LEU A 1 135 ? 5.966 -12.275 -7.860 1.00 97.69 135 LEU A O 1
ATOM 1139 N N . SER A 1 136 ? 5.621 -12.149 -10.065 1.00 96.69 136 SER A N 1
ATOM 1140 C CA . SER A 1 136 ? 6.725 -13.049 -10.425 1.00 96.69 136 SER A CA 1
ATOM 1141 C C . SER A 1 136 ? 8.080 -12.549 -9.914 1.00 96.69 136 SER A C 1
ATOM 1143 O O . SER A 1 136 ? 8.944 -13.350 -9.569 1.00 96.69 136 SER A O 1
ATOM 1145 N N . GLU A 1 137 ? 8.251 -11.229 -9.812 1.00 96.62 137 GLU A N 1
ATOM 1146 C CA . GLU A 1 137 ? 9.430 -10.624 -9.199 1.00 96.62 137 GLU A CA 1
ATOM 1147 C C . GLU A 1 137 ? 9.427 -10.728 -7.677 1.00 96.62 137 GLU A C 1
ATOM 1149 O O . GLU A 1 137 ? 10.460 -11.047 -7.091 1.00 96.62 137 GLU A O 1
ATOM 1154 N N . THR A 1 138 ? 8.282 -10.487 -7.037 1.00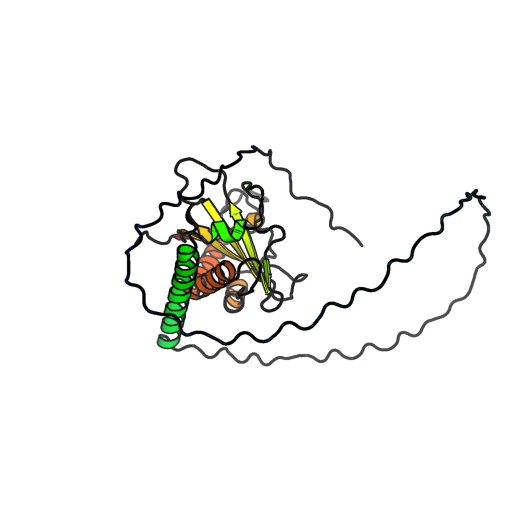 97.31 138 THR A N 1
ATOM 1155 C CA . THR A 1 138 ? 8.112 -10.632 -5.584 1.00 97.31 138 THR A CA 1
ATOM 1156 C C . THR A 1 138 ? 8.385 -12.067 -5.123 1.00 97.31 138 THR A C 1
ATOM 1158 O O . THR A 1 138 ? 9.009 -12.267 -4.083 1.00 97.31 138 THR A O 1
ATOM 1161 N N . PHE A 1 139 ? 8.001 -13.063 -5.926 1.00 96.44 139 PHE A N 1
ATOM 1162 C CA . PHE A 1 139 ? 8.207 -14.489 -5.644 1.00 96.44 139 PHE A CA 1
ATOM 1163 C C . PHE A 1 139 ? 9.494 -15.077 -6.232 1.00 96.44 139 PHE A C 1
ATOM 1165 O O . PHE A 1 139 ? 9.691 -16.288 -6.160 1.00 96.44 139 PHE A O 1
ATOM 1172 N N . ARG A 1 140 ? 10.377 -14.265 -6.827 1.00 91.81 140 ARG A N 1
ATOM 1173 C CA . ARG A 1 140 ? 11.539 -14.751 -7.595 1.00 91.81 140 ARG A CA 1
ATOM 1174 C C . ARG A 1 140 ? 12.378 -15.799 -6.855 1.00 91.81 140 ARG A C 1
ATOM 1176 O O . ARG A 1 140 ? 12.794 -16.783 -7.459 1.00 91.81 140 ARG A O 1
ATOM 1183 N N . ASP A 1 141 ? 12.636 -15.560 -5.572 1.00 89.38 141 ASP A N 1
ATOM 1184 C CA . ASP A 1 141 ? 13.497 -16.399 -4.730 1.00 89.38 141 ASP A CA 1
ATOM 1185 C C . ASP A 1 141 ? 12.680 -17.319 -3.795 1.00 89.38 141 ASP A C 1
ATOM 1187 O O . ASP A 1 141 ? 13.204 -17.885 -2.834 1.00 89.38 141 ASP A O 1
ATOM 1191 N N . THR A 1 142 ? 11.382 -17.474 -4.070 1.00 91.50 142 THR A N 1
ATOM 1192 C CA . THR A 1 142 ? 10.444 -18.274 -3.283 1.00 91.50 142 THR A CA 1
ATOM 1193 C C . THR A 1 142 ? 10.210 -19.627 -3.946 1.00 91.50 142 THR A C 1
ATOM 1195 O O . THR A 1 142 ? 9.735 -19.709 -5.074 1.00 91.50 142 THR A O 1
ATOM 1198 N N . ALA A 1 143 ? 10.508 -20.710 -3.225 1.00 89.50 143 ALA A N 1
ATOM 1199 C CA . ALA A 1 143 ? 10.291 -22.069 -3.725 1.00 89.50 143 ALA A CA 1
ATOM 1200 C C . ALA A 1 143 ? 8.816 -22.507 -3.677 1.00 89.50 143 ALA A C 1
ATOM 1202 O O . ALA A 1 143 ? 8.370 -23.256 -4.541 1.00 89.50 143 ALA A O 1
ATOM 1203 N N . GLU A 1 144 ? 8.072 -22.059 -2.663 1.00 92.12 144 GLU A N 1
ATOM 1204 C CA . GLU A 1 144 ? 6.672 -22.418 -2.437 1.00 92.12 144 GLU A CA 1
ATOM 1205 C C . GLU A 1 144 ? 5.889 -21.178 -1.991 1.00 92.12 144 GLU A C 1
ATOM 1207 O O . GLU A 1 144 ? 6.291 -20.487 -1.049 1.00 92.12 144 GLU A O 1
ATOM 1212 N N . ILE A 1 145 ? 4.780 -20.905 -2.680 1.00 94.00 145 ILE A N 1
ATOM 1213 C CA . ILE A 1 145 ? 3.869 -19.802 -2.370 1.00 94.00 145 ILE A CA 1
ATOM 1214 C C . ILE A 1 145 ? 2.735 -20.357 -1.506 1.00 94.00 145 ILE A C 1
ATOM 1216 O O . ILE A 1 145 ? 2.072 -21.319 -1.893 1.00 94.00 145 ILE A O 1
ATOM 1220 N N . LYS A 1 146 ? 2.529 -19.754 -0.338 1.00 95.12 146 LYS A N 1
ATOM 1221 C CA . LYS A 1 146 ? 1.508 -20.109 0.644 1.00 95.12 146 LYS A CA 1
ATOM 1222 C C . LYS A 1 146 ? 0.665 -18.885 0.927 1.00 95.12 146 LYS A C 1
ATOM 1224 O O . LYS A 1 146 ? 1.194 -17.788 1.109 1.00 95.12 146 LYS A O 1
ATOM 1229 N N . ALA A 1 147 ? -0.646 -19.089 0.977 1.00 95.88 147 ALA A N 1
ATOM 1230 C CA . ALA A 1 147 ? -1.557 -18.041 1.398 1.00 95.88 147 ALA A CA 1
ATOM 1231 C C . ALA A 1 147 ? -1.160 -17.534 2.792 1.00 95.88 147 ALA A C 1
ATOM 1233 O O . ALA A 1 147 ? -0.767 -18.329 3.650 1.00 95.88 147 ALA A O 1
ATOM 1234 N N . TRP A 1 148 ? -1.271 -16.221 2.988 1.00 95.44 148 TRP A N 1
ATOM 1235 C CA . TRP A 1 148 ? -0.975 -15.503 4.234 1.00 95.44 148 TRP A CA 1
ATOM 1236 C C . TRP A 1 148 ? 0.504 -15.422 4.650 1.00 95.44 148 TRP A C 1
ATOM 1238 O O . TRP A 1 148 ? 0.833 -14.628 5.531 1.00 95.44 148 TRP A O 1
ATOM 1248 N N . ASP A 1 149 ? 1.412 -16.167 4.012 1.00 97.06 149 ASP A N 1
ATOM 1249 C CA . ASP A 1 149 ? 2.851 -15.997 4.230 1.00 97.06 149 ASP A CA 1
ATOM 1250 C C . ASP A 1 149 ? 3.338 -14.660 3.644 1.00 97.06 149 ASP A C 1
ATOM 1252 O O . ASP A 1 149 ? 2.827 -14.161 2.638 1.00 97.06 149 ASP A O 1
ATOM 1256 N N . HIS A 1 150 ? 4.363 -14.086 4.277 1.00 97.12 150 HIS A N 1
ATOM 1257 C CA . HIS A 1 150 ? 4.975 -12.836 3.836 1.00 97.12 150 HIS A CA 1
ATOM 1258 C C . HIS A 1 150 ? 6.035 -13.077 2.762 1.00 97.12 150 HIS A C 1
ATOM 1260 O O . HIS A 1 150 ? 6.961 -13.883 2.931 1.00 97.12 150 HIS A O 1
ATOM 1266 N N . TYR A 1 151 ? 5.946 -12.283 1.699 1.00 97.56 151 TYR A N 1
ATOM 1267 C CA . TYR A 1 151 ? 6.865 -12.288 0.576 1.00 97.56 151 TYR A CA 1
ATOM 1268 C C . TYR A 1 151 ? 7.407 -10.885 0.279 1.00 97.56 151 TYR A C 1
ATOM 1270 O O . TYR A 1 151 ? 6.649 -9.915 0.275 1.00 97.56 151 TYR A O 1
ATOM 1278 N N . PRO A 1 152 ? 8.709 -10.762 -0.016 1.00 95.94 152 PRO A N 1
ATOM 1279 C CA . PRO A 1 152 ? 9.736 -11.789 0.164 1.00 95.94 152 PRO A CA 1
ATOM 1280 C C . PRO A 1 152 ? 9.920 -12.132 1.652 1.00 95.94 152 PRO A C 1
ATOM 1282 O O . PRO A 1 152 ? 9.537 -11.369 2.537 1.00 95.94 152 PRO A O 1
ATOM 1285 N N . THR A 1 153 ? 10.524 -13.287 1.937 1.00 93.19 153 THR A N 1
ATOM 1286 C CA . THR A 1 153 ? 10.774 -13.709 3.320 1.00 93.19 153 THR A CA 1
ATOM 1287 C C . THR A 1 153 ? 11.606 -12.666 4.070 1.00 93.19 153 THR A C 1
ATOM 1289 O O . THR A 1 153 ? 12.708 -12.322 3.644 1.00 93.19 153 THR A O 1
ATOM 1292 N N . GLY A 1 154 ? 11.103 -12.224 5.226 1.00 91.62 154 GLY A N 1
ATOM 1293 C CA . GLY A 1 154 ? 11.768 -11.237 6.082 1.00 91.62 154 GLY A CA 1
ATOM 1294 C C . GLY A 1 154 ? 11.358 -9.785 5.829 1.00 91.62 154 GLY A C 1
ATOM 1295 O O . GLY A 1 154 ? 11.939 -8.907 6.466 1.00 91.62 154 GLY A O 1
ATOM 1296 N N . ASP A 1 155 ? 10.366 -9.561 4.961 1.00 95.50 155 ASP A N 1
ATOM 1297 C CA . ASP A 1 155 ? 9.886 -8.254 4.509 1.00 95.50 155 ASP A CA 1
ATOM 1298 C C . ASP A 1 155 ? 10.991 -7.427 3.816 1.00 95.50 155 ASP A C 1
ATOM 1300 O O . ASP A 1 155 ? 12.187 -7.729 3.863 1.00 95.50 155 ASP A O 1
ATOM 1304 N N . VAL A 1 156 ? 10.606 -6.348 3.142 1.00 97.69 156 VAL A N 1
ATOM 1305 C CA . VAL A 1 156 ? 11.553 -5.378 2.578 1.00 97.69 156 VAL A CA 1
ATOM 1306 C C . VAL A 1 156 ? 11.599 -4.154 3.469 1.00 97.69 156 VAL A C 1
ATOM 1308 O O . VAL A 1 156 ? 10.558 -3.596 3.784 1.00 97.69 156 VAL A O 1
ATOM 1311 N N . PHE A 1 157 ? 12.798 -3.703 3.840 1.00 97.75 157 PHE A N 1
ATOM 1312 C CA . PHE A 1 157 ? 13.008 -2.481 4.616 1.00 97.75 157 PHE A CA 1
ATOM 1313 C C . PHE A 1 157 ? 14.121 -1.627 3.999 1.00 97.75 157 PHE A C 1
ATOM 1315 O O . PHE A 1 157 ? 15.254 -2.095 3.859 1.00 97.75 157 PHE A O 1
ATOM 1322 N N . ASP A 1 158 ? 13.814 -0.370 3.669 1.00 97.81 158 ASP A N 1
ATOM 1323 C CA . ASP A 1 158 ? 14.806 0.638 3.294 1.00 97.81 158 ASP A CA 1
ATOM 1324 C C . ASP A 1 158 ? 15.279 1.417 4.541 1.00 97.81 158 ASP A C 1
ATOM 1326 O O . ASP A 1 158 ? 14.512 2.202 5.110 1.00 97.81 158 ASP A O 1
ATOM 1330 N N . PRO A 1 159 ? 16.547 1.267 4.974 1.00 95.50 159 PRO A N 1
ATOM 1331 C CA . PRO A 1 159 ? 17.077 2.008 6.115 1.00 95.50 159 PRO A CA 1
ATOM 1332 C C . PRO A 1 159 ? 17.243 3.513 5.858 1.00 95.50 159 PRO A C 1
ATOM 1334 O O . PRO A 1 159 ? 17.405 4.262 6.824 1.00 95.50 159 PRO A O 1
ATOM 1337 N N . THR A 1 160 ? 17.247 3.966 4.599 1.00 95.50 160 THR A N 1
ATOM 1338 C CA . THR A 1 160 ? 17.422 5.381 4.252 1.00 95.50 160 THR A CA 1
ATOM 1339 C C . THR A 1 160 ? 16.125 6.168 4.421 1.00 95.50 160 THR A C 1
ATOM 1341 O O . THR A 1 160 ? 16.131 7.187 5.117 1.00 95.50 160 THR A O 1
ATOM 1344 N N . SER A 1 161 ? 15.015 5.713 3.838 1.00 96.69 161 SER A N 1
ATOM 1345 C CA . SER A 1 161 ? 13.708 6.368 3.994 1.00 96.69 161 SER A CA 1
ATOM 1346 C C . SER A 1 161 ? 12.956 5.928 5.259 1.00 96.69 161 SER A C 1
ATOM 1348 O O . SER A 1 161 ? 12.209 6.714 5.860 1.00 96.69 161 SER A O 1
ATOM 1350 N N . GLY A 1 162 ? 13.188 4.687 5.698 1.00 98.06 162 GLY A N 1
ATOM 1351 C CA . GLY A 1 162 ? 12.391 3.984 6.699 1.00 98.06 162 GLY A CA 1
ATOM 1352 C C . GLY A 1 162 ? 11.175 3.255 6.118 1.00 98.06 162 GLY A C 1
ATOM 1353 O O . GLY A 1 162 ? 10.363 2.761 6.900 1.00 98.06 162 GLY A O 1
ATOM 1354 N N . ALA A 1 163 ? 11.008 3.202 4.794 1.00 98.56 163 ALA A N 1
ATOM 1355 C CA . ALA A 1 163 ? 9.915 2.485 4.144 1.00 98.56 163 ALA A CA 1
ATOM 1356 C C . ALA A 1 163 ? 10.053 0.971 4.323 1.00 98.56 163 ALA A C 1
ATOM 1358 O O . ALA A 1 163 ? 11.150 0.416 4.256 1.00 98.56 163 ALA A O 1
ATOM 1359 N N . GLN A 1 164 ? 8.925 0.306 4.550 1.00 98.62 164 GLN A N 1
ATOM 1360 C CA . GLN A 1 164 ? 8.840 -1.145 4.646 1.00 98.62 164 GLN A CA 1
ATOM 1361 C C . GLN A 1 164 ? 7.647 -1.649 3.843 1.00 98.62 164 GLN A C 1
ATOM 1363 O O . GLN A 1 164 ? 6.612 -0.988 3.804 1.00 98.62 164 GLN A O 1
ATOM 1368 N N . TRP A 1 165 ? 7.767 -2.824 3.235 1.00 98.75 165 TRP A N 1
ATOM 1369 C CA . TRP A 1 165 ? 6.618 -3.524 2.676 1.00 98.75 165 TRP A CA 1
ATOM 1370 C C . TRP A 1 165 ? 6.773 -5.038 2.757 1.00 98.75 165 TRP A C 1
ATOM 1372 O O . TRP A 1 165 ? 7.885 -5.564 2.809 1.00 98.75 165 TRP A O 1
ATOM 1382 N N . PHE A 1 166 ? 5.641 -5.728 2.733 1.00 98.38 166 PHE A N 1
ATOM 1383 C CA . PHE A 1 166 ? 5.557 -7.150 2.421 1.00 98.38 166 PHE A CA 1
ATOM 1384 C C . PHE A 1 166 ? 4.321 -7.396 1.557 1.00 98.38 166 PHE A C 1
ATOM 1386 O O . PHE A 1 166 ? 3.405 -6.577 1.526 1.00 98.38 166 PHE A O 1
ATOM 1393 N N . TYR A 1 167 ? 4.310 -8.516 0.851 1.00 98.69 167 TYR A N 1
ATOM 1394 C CA . TYR A 1 167 ? 3.184 -9.023 0.081 1.00 98.69 167 TYR A CA 1
ATOM 1395 C C . TYR A 1 167 ? 2.675 -10.315 0.716 1.00 98.69 167 TYR A C 1
ATOM 1397 O O . TYR A 1 167 ? 3.487 -11.140 1.131 1.00 98.69 167 TYR A O 1
ATOM 1405 N N . HIS A 1 168 ? 1.366 -10.538 0.730 1.00 98.31 168 HIS A N 1
ATOM 1406 C CA . HIS A 1 168 ? 0.809 -11.875 0.931 1.00 98.31 168 HIS A CA 1
ATOM 1407 C C . HIS A 1 168 ? -0.267 -12.164 -0.118 1.00 98.31 168 HIS A C 1
ATOM 1409 O O . HIS A 1 168 ? -0.875 -11.248 -0.670 1.00 98.31 168 HIS A O 1
ATOM 1415 N N . CYS A 1 169 ? -0.486 -13.446 -0.412 1.00 97.12 169 CYS A N 1
ATOM 1416 C CA . CYS A 1 169 ? -1.593 -13.892 -1.260 1.00 97.12 169 CYS A CA 1
ATOM 1417 C C . CYS A 1 169 ? -2.715 -14.500 -0.426 1.00 97.12 169 CYS A C 1
ATOM 1419 O O . CYS A 1 169 ? -2.488 -14.976 0.689 1.00 97.12 169 CYS A O 1
ATOM 1421 N N . HIS A 1 170 ? -3.913 -14.493 -0.992 1.00 95.25 170 HIS A N 1
ATOM 1422 C CA . HIS A 1 170 ? -5.062 -15.208 -0.461 1.00 95.25 170 HIS A CA 1
ATOM 1423 C C . HIS A 1 170 ? -5.085 -16.644 -1.007 1.00 95.25 170 HIS A C 1
ATOM 1425 O O . HIS A 1 170 ? -4.381 -16.955 -1.975 1.00 95.25 170 HIS A O 1
ATOM 1431 N N . PRO A 1 171 ? -5.868 -17.553 -0.400 1.00 93.12 171 PRO A N 1
ATOM 1432 C CA . PRO A 1 171 ? -6.155 -18.844 -1.005 1.00 93.12 171 PRO A CA 1
ATOM 1433 C C . PRO A 1 171 ? -6.676 -18.670 -2.436 1.00 93.12 171 PRO A C 1
ATOM 1435 O O . PRO A 1 171 ? -7.428 -17.742 -2.726 1.00 93.12 171 PRO A O 1
ATOM 1438 N N . ALA A 1 172 ? -6.269 -19.565 -3.337 1.00 86.19 172 ALA A N 1
ATOM 1439 C CA . ALA A 1 172 ? -6.799 -19.573 -4.693 1.00 86.19 172 ALA A CA 1
ATOM 1440 C C . ALA A 1 172 ? -8.267 -20.015 -4.655 1.00 86.19 172 ALA A C 1
ATOM 1442 O O . ALA A 1 172 ? -8.559 -21.203 -4.518 1.00 86.19 172 ALA A O 1
ATOM 1443 N N . GLU A 1 173 ? -9.168 -19.049 -4.770 1.00 86.62 173 GLU A N 1
ATOM 1444 C CA . GLU A 1 173 ? -10.608 -19.265 -4.843 1.00 86.62 173 GLU A CA 1
ATOM 1445 C C . GLU A 1 173 ? -11.104 -18.937 -6.253 1.00 86.62 173 GLU A C 1
ATOM 1447 O O . GLU A 1 173 ? -10.648 -17.989 -6.898 1.00 86.62 173 GLU A O 1
ATOM 1452 N N . GLU A 1 174 ? -12.015 -19.760 -6.768 1.00 79.88 174 GLU A N 1
ATOM 1453 C CA . GLU A 1 174 ? -12.581 -19.544 -8.096 1.00 79.88 174 GLU A CA 1
ATOM 1454 C C . GLU A 1 174 ? -13.382 -18.235 -8.116 1.00 79.88 174 GLU A C 1
ATOM 1456 O O . GLU A 1 174 ? -14.245 -18.008 -7.273 1.00 79.88 174 GLU A O 1
ATOM 1461 N N . GLY A 1 175 ? -13.072 -17.358 -9.074 1.00 81.06 175 GLY A N 1
ATOM 1462 C CA . GLY A 1 175 ? -13.704 -16.042 -9.187 1.00 81.06 175 GLY A CA 1
ATOM 1463 C C . GLY A 1 175 ? -13.124 -14.958 -8.272 1.00 81.06 175 GLY A C 1
ATOM 1464 O O . GLY A 1 175 ? -13.627 -13.838 -8.304 1.00 81.06 175 GLY A O 1
ATOM 1465 N N . ALA A 1 176 ? -12.069 -15.237 -7.496 1.00 86.25 176 ALA A N 1
ATOM 1466 C CA . ALA A 1 176 ? -11.388 -14.200 -6.725 1.00 86.25 176 ALA A CA 1
ATOM 1467 C C . ALA A 1 176 ? -10.725 -13.169 -7.657 1.00 86.25 176 ALA A C 1
ATOM 1469 O O . ALA A 1 176 ? -9.836 -13.502 -8.443 1.00 86.25 176 ALA A O 1
ATOM 1470 N N . GLU A 1 177 ? -11.151 -11.909 -7.554 1.00 92.12 177 GLU A N 1
ATOM 1471 C CA . GLU A 1 177 ? -10.545 -10.795 -8.294 1.00 92.12 177 GLU A CA 1
ATOM 1472 C C . GLU A 1 177 ? -9.148 -10.473 -7.748 1.00 92.12 177 GLU A C 1
ATOM 1474 O O . GLU A 1 177 ? -8.187 -10.350 -8.508 1.00 92.12 177 GLU A O 1
ATOM 1479 N N . GLU A 1 178 ? -9.021 -10.384 -6.421 1.00 95.44 178 GLU A N 1
ATOM 1480 C CA . GLU A 1 178 ? -7.757 -10.113 -5.741 1.00 95.44 178 GLU A CA 1
ATOM 1481 C C . GLU A 1 178 ? -6.982 -11.407 -5.482 1.00 95.44 178 GLU A C 1
ATOM 1483 O O . GLU A 1 178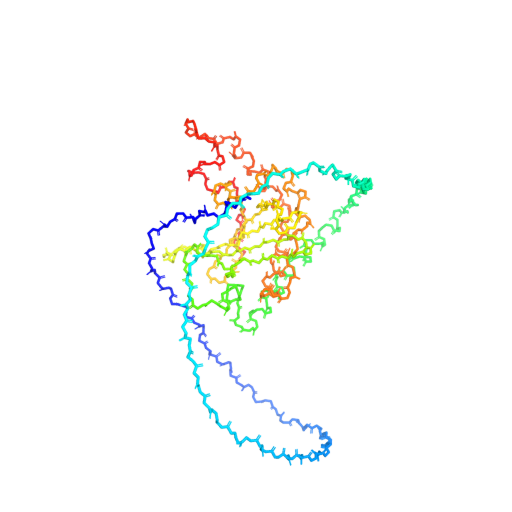 ? -7.440 -12.302 -4.774 1.00 95.44 178 GLU A O 1
ATOM 1488 N N . HIS A 1 179 ? -5.759 -11.472 -6.007 1.00 96.50 179 HIS A N 1
ATOM 1489 C CA . HIS A 1 179 ? -4.818 -12.545 -5.691 1.00 96.50 179 HIS A CA 1
ATOM 1490 C C . HIS A 1 179 ? -4.119 -12.301 -4.346 1.00 96.50 179 HIS A C 1
ATOM 1492 O O . HIS A 1 179 ? -3.757 -13.235 -3.629 1.00 96.50 179 HIS A O 1
ATOM 1498 N N . GLY A 1 180 ? -3.899 -11.036 -4.008 1.00 98.00 180 GLY A N 1
ATOM 1499 C CA . GLY A 1 180 ? -3.339 -10.606 -2.739 1.00 98.00 180 GLY A CA 1
ATOM 1500 C C . GLY A 1 180 ? -2.924 -9.150 -2.789 1.00 98.00 180 GLY A C 1
ATOM 1501 O O . GLY A 1 180 ? -3.253 -8.422 -3.730 1.00 98.00 180 GLY A O 1
ATOM 1502 N N . HIS A 1 181 ? -2.187 -8.716 -1.776 1.00 98.69 181 HIS A N 1
ATOM 1503 C CA . HIS A 1 181 ? -1.870 -7.307 -1.626 1.00 98.69 181 HIS A CA 1
ATOM 1504 C C . HIS A 1 181 ? -0.534 -7.056 -0.932 1.00 98.69 181 HIS A C 1
ATOM 1506 O O . HIS A 1 181 ? -0.035 -7.853 -0.135 1.00 98.69 181 HIS A O 1
ATOM 1512 N N . PHE A 1 182 ? 0.051 -5.905 -1.258 1.00 98.81 182 PHE A N 1
ATOM 1513 C CA . PHE A 1 182 ? 1.221 -5.371 -0.577 1.00 98.81 182 PHE A CA 1
ATOM 1514 C C . PHE A 1 182 ? 0.763 -4.519 0.598 1.00 98.81 182 PHE A C 1
ATOM 1516 O O . PHE A 1 182 ? 0.036 -3.555 0.389 1.00 98.81 182 PHE A O 1
ATOM 1523 N N . HIS A 1 183 ? 1.236 -4.797 1.806 1.00 98.88 183 HIS A N 1
ATOM 1524 C CA . HIS A 1 183 ? 1.131 -3.854 2.913 1.00 98.88 183 HIS A CA 1
ATOM 1525 C C . HIS A 1 183 ? 2.357 -2.954 2.943 1.00 98.88 183 HIS A C 1
ATOM 1527 O O . HIS A 1 183 ? 3.489 -3.439 2.924 1.00 98.88 183 HIS A O 1
ATOM 1533 N N . CYS A 1 184 ? 2.140 -1.643 3.005 1.00 98.88 184 CYS A N 1
ATOM 1534 C CA . CYS A 1 184 ? 3.199 -0.642 2.997 1.00 98.88 184 CYS A CA 1
ATOM 1535 C C . CYS A 1 184 ? 3.203 0.153 4.302 1.00 98.88 184 CYS A C 1
ATOM 1537 O O . CYS A 1 184 ? 2.175 0.637 4.781 1.00 98.88 184 CYS A O 1
ATOM 1539 N N . PHE A 1 185 ? 4.393 0.303 4.869 1.00 98.81 185 PHE A N 1
ATOM 1540 C CA . PHE A 1 185 ? 4.624 0.875 6.184 1.00 98.81 185 PHE A CA 1
ATOM 1541 C C . PHE A 1 185 ? 5.746 1.907 6.149 1.00 98.81 185 PHE A C 1
ATOM 1543 O O . PHE A 1 185 ? 6.585 1.930 5.244 1.00 98.81 185 PHE A O 1
ATOM 1550 N N . LEU A 1 186 ? 5.820 2.707 7.210 1.00 98.69 186 LEU A N 1
ATOM 1551 C CA . LEU A 1 186 ? 6.975 3.545 7.493 1.00 98.69 186 LEU A CA 1
ATOM 1552 C C . LEU A 1 186 ? 7.441 3.378 8.940 1.00 98.69 186 LEU A C 1
ATOM 1554 O O . LEU A 1 186 ? 6.645 3.443 9.877 1.00 98.69 186 LEU A O 1
ATOM 1558 N N . ARG A 1 187 ? 8.758 3.253 9.123 1.00 98.44 187 ARG A N 1
ATOM 1559 C CA . ARG A 1 187 ? 9.444 3.329 10.415 1.00 98.44 187 ARG A CA 1
ATOM 1560 C C . ARG A 1 187 ? 10.226 4.637 10.536 1.00 98.44 187 ARG A C 1
ATOM 1562 O O . ARG A 1 187 ? 11.407 4.694 10.178 1.00 98.44 187 ARG A O 1
ATOM 1569 N N . PRO A 1 188 ? 9.627 5.722 11.063 1.00 97.19 188 PRO A N 1
ATOM 1570 C CA . PRO A 1 188 ? 10.237 7.048 11.017 1.00 97.19 188 PRO A CA 1
ATOM 1571 C C . PRO A 1 188 ? 11.535 7.180 11.826 1.00 97.19 188 PRO A C 1
ATOM 1573 O O . PRO A 1 188 ? 12.266 8.148 11.604 1.00 97.19 188 PRO A O 1
ATOM 1576 N N . GLN A 1 189 ? 11.801 6.243 12.745 1.00 97.38 189 GLN A N 1
ATOM 1577 C CA . GLN A 1 189 ? 12.962 6.215 13.645 1.00 97.38 189 GLN A CA 1
ATOM 1578 C C . GLN A 1 189 ? 13.886 5.007 13.375 1.00 97.38 189 GLN A C 1
ATOM 1580 O O . GLN A 1 189 ? 14.688 4.631 14.229 1.00 97.38 189 GLN A O 1
ATOM 1585 N N . GLY A 1 190 ? 13.789 4.402 12.186 1.00 94.75 190 GLY A N 1
ATOM 1586 C CA . GLY A 1 190 ? 14.621 3.272 11.772 1.00 94.75 190 GLY A CA 1
ATOM 1587 C C . GLY A 1 190 ? 14.075 1.902 12.205 1.00 94.75 190 GLY A C 1
ATOM 1588 O O . GLY A 1 190 ? 12.969 1.812 12.732 1.00 94.75 190 GLY A O 1
ATOM 1589 N N . PRO A 1 191 ? 14.842 0.813 12.010 1.00 94.31 191 PRO A N 1
ATOM 1590 C CA . PRO A 1 191 ? 14.334 -0.566 12.068 1.00 94.31 191 PRO A CA 1
ATOM 1591 C C . PRO A 1 191 ? 13.814 -1.007 13.443 1.00 94.31 191 PRO A C 1
ATOM 1593 O O . PRO A 1 191 ? 13.042 -1.952 13.529 1.00 94.31 191 PRO A O 1
ATOM 1596 N N . GLN A 1 192 ? 14.247 -0.344 14.516 1.00 95.44 192 GLN A N 1
ATOM 1597 C CA . GLN A 1 192 ? 13.814 -0.615 15.896 1.00 95.44 192 GLN A CA 1
ATOM 1598 C C . GLN A 1 192 ? 12.825 0.439 16.420 1.00 95.44 192 GLN A C 1
ATOM 1600 O O . GLN A 1 192 ? 12.472 0.426 17.596 1.00 95.44 192 GLN A O 1
ATOM 1605 N N . GLY A 1 193 ? 12.445 1.396 15.572 1.00 96.38 193 GLY A N 1
ATOM 1606 C CA . GLY A 1 193 ? 11.461 2.422 15.881 1.00 96.38 193 GLY A CA 1
ATOM 1607 C C . GLY A 1 193 ? 10.027 1.941 15.665 1.00 96.38 193 GLY A C 1
ATOM 1608 O O . GLY A 1 193 ? 9.826 0.816 15.187 1.00 96.38 193 GLY A O 1
ATOM 1609 N N . PRO A 1 194 ? 9.044 2.810 15.965 1.00 98.00 194 PRO A N 1
ATOM 1610 C CA . PRO A 1 194 ? 7.647 2.495 15.723 1.00 98.00 194 PRO A CA 1
ATOM 1611 C C . PRO A 1 194 ? 7.402 2.231 14.236 1.00 98.00 194 PRO A C 1
ATOM 1613 O O . PRO A 1 194 ? 8.080 2.819 13.387 1.00 98.00 194 PRO A O 1
ATOM 1616 N N . ILE A 1 195 ? 6.457 1.350 13.929 1.00 98.50 195 ILE A N 1
ATOM 1617 C CA . ILE A 1 195 ? 6.011 1.031 12.572 1.00 98.50 195 ILE A CA 1
ATOM 1618 C C . ILE A 1 195 ? 4.586 1.526 12.375 1.00 98.50 195 ILE A C 1
ATOM 1620 O O . ILE A 1 195 ? 3.732 1.285 13.215 1.00 98.50 195 ILE A O 1
ATOM 1624 N N . HIS A 1 196 ? 4.327 2.204 11.264 1.00 98.75 196 HIS A N 1
ATOM 1625 C CA . HIS A 1 196 ? 3.004 2.733 10.950 1.00 98.75 196 HIS A CA 1
ATOM 1626 C C . HIS A 1 196 ? 2.569 2.225 9.584 1.00 98.75 196 HIS A C 1
ATOM 1628 O O . HIS A 1 196 ? 3.283 2.439 8.601 1.00 98.75 196 HIS A O 1
ATOM 1634 N N . HIS A 1 197 ? 1.418 1.565 9.518 1.00 98.81 197 HIS A N 1
ATOM 1635 C CA . HIS A 1 197 ? 0.799 1.167 8.262 1.00 98.81 197 HIS A CA 1
ATOM 1636 C C . HIS A 1 197 ? 0.267 2.407 7.545 1.00 98.81 197 HIS A C 1
ATOM 1638 O O . HIS A 1 197 ? -0.436 3.232 8.136 1.00 98.81 197 HIS A O 1
ATOM 1644 N N . LEU A 1 198 ? 0.623 2.548 6.270 1.00 98.81 198 LEU A N 1
ATOM 1645 C CA . LEU A 1 198 ? 0.177 3.663 5.442 1.00 98.81 198 LEU A CA 1
ATOM 1646 C C . LEU A 1 198 ? -1.073 3.263 4.657 1.00 98.81 198 LEU A C 1
ATOM 1648 O O . LEU A 1 198 ? -2.136 3.844 4.851 1.00 98.81 198 LEU A O 1
ATOM 1652 N N . ALA A 1 199 ? -0.942 2.251 3.802 1.00 98.88 199 ALA A N 1
ATOM 1653 C CA . ALA A 1 199 ? -2.012 1.680 2.995 1.00 98.88 199 ALA A CA 1
ATOM 1654 C C . ALA A 1 199 ? -1.568 0.322 2.433 1.00 98.88 199 ALA A C 1
ATOM 1656 O O . ALA A 1 199 ? -0.373 0.008 2.405 1.00 98.88 199 ALA A O 1
ATOM 1657 N N . ALA A 1 200 ? -2.539 -0.449 1.962 1.00 98.88 200 ALA A N 1
ATOM 1658 C CA . ALA A 1 200 ? -2.332 -1.668 1.207 1.00 98.88 200 ALA A CA 1
ATOM 1659 C C . ALA A 1 200 ? -2.624 -1.453 -0.287 1.00 98.88 200 ALA A C 1
ATOM 1661 O O . ALA A 1 200 ? -3.458 -0.623 -0.658 1.00 98.88 200 ALA A O 1
ATOM 1662 N N . VAL A 1 201 ? -1.919 -2.206 -1.130 1.00 98.88 201 VAL A N 1
ATOM 1663 C CA . VAL A 1 201 ? -1.999 -2.177 -2.595 1.00 98.88 201 VAL A CA 1
ATOM 1664 C C . VAL A 1 201 ? -2.462 -3.550 -3.076 1.00 98.88 201 VAL A C 1
ATOM 1666 O O . VAL A 1 201 ? -1.671 -4.493 -3.085 1.00 98.88 201 VAL A O 1
ATOM 1669 N N . GLY A 1 202 ? -3.739 -3.664 -3.440 1.00 98.44 202 GLY A N 1
ATOM 1670 C CA . GLY A 1 202 ? -4.353 -4.902 -3.924 1.00 98.44 202 GLY A CA 1
ATOM 1671 C C . GLY A 1 202 ? -4.123 -5.130 -5.408 1.00 98.44 202 GLY A C 1
ATOM 1672 O O . GLY A 1 202 ? -4.229 -4.190 -6.201 1.00 98.44 202 GLY A O 1
ATOM 1673 N N . VAL A 1 203 ? -3.804 -6.370 -5.785 1.00 98.25 203 VAL A N 1
ATOM 1674 C CA . VAL A 1 203 ? -3.531 -6.751 -7.174 1.00 98.25 203 VAL A CA 1
ATOM 1675 C C . VAL A 1 203 ? -4.231 -8.040 -7.585 1.00 98.25 203 VAL A C 1
ATOM 1677 O O . VAL A 1 203 ? -4.485 -8.932 -6.772 1.00 98.25 203 VAL A O 1
ATOM 1680 N N . ASP A 1 204 ? -4.503 -8.150 -8.880 1.00 96.25 204 ASP A N 1
ATOM 1681 C CA . ASP A 1 204 ? -5.031 -9.376 -9.475 1.00 96.25 204 ASP A CA 1
ATOM 1682 C C . ASP A 1 204 ? -3.942 -10.447 -9.666 1.00 96.25 204 ASP A C 1
ATOM 1684 O O . ASP A 1 204 ? -2.755 -10.233 -9.397 1.00 96.25 204 ASP A O 1
ATOM 1688 N N . ALA A 1 205 ? -4.330 -11.610 -10.195 1.00 94.44 205 ALA A N 1
ATOM 1689 C CA . ALA A 1 205 ? -3.412 -12.717 -10.490 1.00 94.44 205 ALA A CA 1
ATOM 1690 C C . ALA A 1 205 ? -2.321 -12.379 -11.532 1.00 94.44 205 ALA A C 1
ATOM 1692 O O . ALA A 1 205 ? -1.335 -13.109 -11.673 1.00 94.44 205 ALA A O 1
ATOM 1693 N N . HIS A 1 206 ? -2.464 -11.271 -12.260 1.00 94.31 206 HIS A N 1
ATOM 1694 C CA . HIS A 1 206 ? -1.482 -10.763 -13.214 1.00 94.31 206 HIS A CA 1
ATOM 1695 C C . HIS A 1 206 ? -0.608 -9.643 -12.633 1.00 94.31 206 HIS A C 1
ATOM 1697 O O . HIS A 1 206 ? 0.310 -9.183 -13.319 1.00 94.31 206 HIS A O 1
ATOM 1703 N N . GLY A 1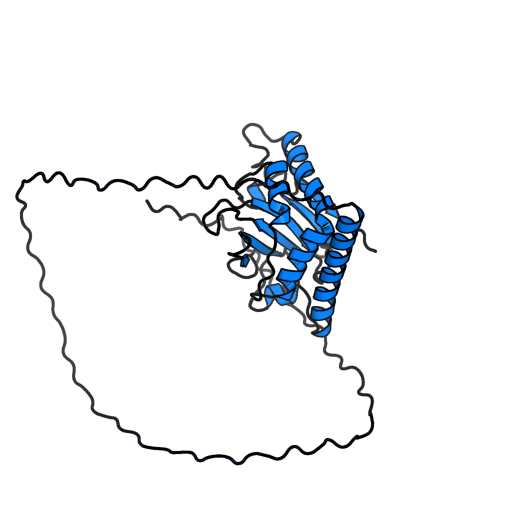 207 ? -0.828 -9.251 -11.375 1.00 96.19 207 GLY A N 1
ATOM 1704 C CA . GLY A 1 207 ? -0.125 -8.158 -10.716 1.00 96.19 207 GLY A CA 1
ATOM 1705 C C . GLY A 1 207 ? -0.606 -6.771 -11.146 1.00 96.19 207 GLY A C 1
ATOM 1706 O O . GLY A 1 207 ? 0.124 -5.802 -10.948 1.00 96.19 207 GLY A O 1
ATOM 1707 N N . ARG A 1 208 ? -1.790 -6.663 -11.761 1.00 96.25 208 ARG A N 1
ATOM 1708 C CA . ARG A 1 208 ? -2.410 -5.377 -12.103 1.00 96.25 208 ARG A CA 1
ATOM 1709 C C . ARG A 1 208 ? -3.040 -4.775 -10.854 1.00 96.25 208 ARG A C 1
ATOM 1711 O O . ARG A 1 208 ? -3.668 -5.488 -10.076 1.00 96.25 208 ARG A O 1
ATOM 1718 N N . LEU A 1 209 ? -2.866 -3.468 -10.674 1.00 97.44 209 LEU A N 1
ATOM 1719 C CA . LEU A 1 209 ? -3.423 -2.720 -9.549 1.00 97.44 209 LEU A CA 1
ATOM 1720 C C . LEU A 1 209 ? -4.959 -2.736 -9.587 1.00 97.44 209 LEU A C 1
ATOM 1722 O O . LEU A 1 209 ? -5.544 -2.251 -10.549 1.00 97.44 209 LEU A O 1
ATOM 1726 N N . LEU A 1 210 ? -5.591 -3.254 -8.531 1.00 96.94 210 LEU A N 1
ATOM 1727 C CA . LEU A 1 210 ? -7.051 -3.335 -8.389 1.00 96.94 210 LEU A CA 1
ATOM 1728 C C . LEU A 1 210 ? -7.606 -2.271 -7.448 1.00 96.94 210 LEU A C 1
ATOM 1730 O O . LEU A 1 210 ? -8.625 -1.639 -7.720 1.00 96.94 210 LEU A O 1
ATOM 1734 N N . ARG A 1 211 ? -6.949 -2.085 -6.301 1.00 98.06 211 ARG A N 1
ATOM 1735 C CA . ARG A 1 211 ? -7.451 -1.211 -5.240 1.00 98.06 211 ARG A CA 1
ATOM 1736 C C . ARG A 1 211 ? -6.356 -0.741 -4.298 1.00 98.06 211 ARG A C 1
ATOM 1738 O O . ARG A 1 211 ? -5.304 -1.367 -4.167 1.00 98.06 211 ARG A O 1
ATOM 1745 N N . LEU A 1 212 ? -6.652 0.346 -3.599 1.00 98.81 212 LEU A N 1
ATOM 1746 C CA . LEU A 1 212 ? -5.898 0.852 -2.460 1.00 98.81 212 LEU A CA 1
ATOM 1747 C C . LEU A 1 212 ? -6.819 0.862 -1.246 1.00 98.81 212 LEU A C 1
ATOM 1749 O O . LEU A 1 212 ? -7.981 1.243 -1.365 1.00 98.81 212 LEU A O 1
ATOM 1753 N N . PHE A 1 213 ? -6.332 0.450 -0.083 1.00 98.88 213 PHE A N 1
ATOM 1754 C CA . PHE A 1 213 ? -7.186 0.361 1.100 1.00 98.88 213 PHE A CA 1
ATOM 1755 C C . PHE A 1 213 ? -6.396 0.494 2.398 1.00 98.88 213 PHE A C 1
ATOM 1757 O O . PHE A 1 213 ? -5.176 0.329 2.436 1.00 98.88 213 PHE A O 1
ATOM 1764 N N . THR A 1 214 ? -7.099 0.792 3.485 1.00 98.88 214 THR A N 1
ATOM 1765 C CA . THR A 1 214 ? -6.555 0.700 4.842 1.00 98.88 214 THR A CA 1
ATOM 1766 C C . THR A 1 214 ? -7.217 -0.441 5.588 1.00 98.88 214 THR A C 1
ATOM 1768 O O . THR A 1 214 ? -8.371 -0.790 5.343 1.00 98.88 214 THR A O 1
ATOM 1771 N N . VAL A 1 215 ? -6.493 -0.994 6.553 1.00 98.75 215 VAL A N 1
ATOM 1772 C CA . VAL A 1 215 ? -6.982 -2.068 7.414 1.00 98.75 215 VAL A CA 1
ATOM 1773 C C . VAL A 1 215 ? -6.993 -1.628 8.866 1.00 98.75 215 VAL A C 1
ATOM 1775 O O . VAL A 1 215 ? -6.392 -0.618 9.240 1.00 98.75 215 VAL A O 1
ATOM 1778 N N . ASN A 1 216 ? -7.729 -2.370 9.675 1.00 98.62 216 ASN A N 1
ATOM 1779 C CA . ASN A 1 216 ? -7.768 -2.198 11.108 1.00 98.62 216 ASN A CA 1
ATOM 1780 C C . ASN A 1 216 ? -6.423 -2.607 11.735 1.00 98.62 216 ASN A C 1
ATOM 1782 O O . ASN A 1 216 ? -5.705 -3.460 11.212 1.00 98.62 216 ASN A O 1
ATOM 1786 N N . GLN A 1 217 ? -6.071 -2.005 12.869 1.00 98.06 217 GLN A N 1
ATOM 1787 C CA . GLN A 1 217 ? -4.784 -2.217 13.525 1.00 98.06 217 GLN A CA 1
ATOM 1788 C C . GLN A 1 217 ? -4.541 -3.689 13.867 1.00 98.06 217 GLN A C 1
ATOM 1790 O O . GLN A 1 217 ? -3.412 -4.154 13.738 1.00 98.06 217 GLN A O 1
ATOM 1795 N N . TRP A 1 218 ? -5.564 -4.441 14.285 1.00 97.69 218 TRP A N 1
ATOM 1796 C CA . TRP A 1 218 ? -5.392 -5.861 14.615 1.00 97.69 218 TRP A CA 1
ATOM 1797 C C . TRP A 1 218 ? -4.896 -6.708 13.432 1.00 97.69 218 TRP A C 1
ATOM 1799 O O . TRP A 1 218 ? -4.273 -7.741 13.669 1.00 97.69 218 TRP A O 1
ATOM 1809 N N . VAL A 1 219 ? -5.136 -6.269 12.190 1.00 97.69 219 VAL A N 1
ATOM 1810 C CA . VAL A 1 219 ? -4.711 -6.965 10.964 1.00 97.69 219 VAL A CA 1
ATOM 1811 C C . VAL A 1 219 ? -3.193 -6.904 10.804 1.00 97.69 219 VAL A C 1
ATOM 1813 O O . VAL A 1 219 ? -2.560 -7.896 10.458 1.00 97.69 219 VAL A O 1
ATOM 1816 N N . VAL A 1 220 ? -2.597 -5.743 11.084 1.00 95.62 220 VAL A N 1
ATOM 1817 C CA . VAL A 1 220 ? -1.176 -5.463 10.802 1.00 95.62 220 VAL A CA 1
ATOM 1818 C C . VAL A 1 220 ? -0.305 -5.340 12.049 1.00 95.62 220 VAL A C 1
ATOM 1820 O O . VAL A 1 220 ? 0.919 -5.373 11.948 1.00 95.62 220 VAL A O 1
ATOM 1823 N N . GLY A 1 221 ? -0.913 -5.202 13.228 1.00 96.00 221 GLY A N 1
ATOM 1824 C CA . GLY A 1 221 ? -0.218 -5.091 14.509 1.00 96.00 221 GLY A CA 1
ATOM 1825 C C . GLY A 1 221 ? 0.747 -3.905 14.594 1.00 96.00 221 GLY A C 1
ATOM 1826 O O . GLY A 1 221 ? 1.777 -4.019 15.259 1.00 96.00 221 GLY A O 1
ATOM 1827 N N . ASP A 1 222 ? 0.457 -2.802 13.898 1.00 97.19 222 ASP A N 1
ATOM 1828 C CA . ASP A 1 222 ? 1.329 -1.629 13.843 1.00 97.19 222 ASP A CA 1
ATOM 1829 C C . ASP A 1 222 ? 1.238 -0.763 15.115 1.00 97.19 222 ASP A C 1
ATOM 1831 O O . ASP A 1 222 ? 0.396 -0.974 15.993 1.00 97.19 222 ASP A O 1
ATOM 1835 N N . ASP A 1 223 ? 2.123 0.224 15.242 1.00 98.38 223 ASP A N 1
ATOM 1836 C CA . ASP A 1 223 ? 2.044 1.239 16.287 1.00 98.38 223 ASP A CA 1
ATOM 1837 C C . ASP A 1 223 ? 1.031 2.308 15.868 1.00 98.38 223 ASP A C 1
ATOM 1839 O O . ASP A 1 223 ? 1.287 3.098 14.957 1.00 98.38 223 ASP A O 1
ATOM 1843 N N . TRP A 1 224 ? -0.122 2.352 16.541 1.00 97.25 224 TRP A N 1
ATOM 1844 C CA . TRP A 1 224 ? -1.219 3.233 16.138 1.00 97.25 224 TRP A CA 1
ATOM 1845 C C . TRP A 1 224 ? -0.789 4.700 16.042 1.00 97.25 224 TRP A C 1
ATOM 1847 O O . TRP A 1 224 ? -0.280 5.295 16.998 1.00 97.25 224 TRP A O 1
ATOM 1857 N N . LEU A 1 225 ? -1.076 5.298 14.890 1.00 98.19 225 LEU A N 1
ATOM 1858 C CA . LEU A 1 225 ? -0.913 6.717 14.627 1.00 98.19 225 LEU A CA 1
ATOM 1859 C C . LEU A 1 225 ? -2.177 7.222 13.931 1.00 98.19 225 LEU A C 1
ATOM 1861 O O . LEU A 1 225 ? -2.599 6.660 12.922 1.00 98.19 225 LEU A O 1
ATOM 1865 N N . GLY A 1 226 ? -2.792 8.265 14.491 1.00 98.38 226 GLY A N 1
ATOM 1866 C CA . GLY A 1 226 ? -4.000 8.865 13.918 1.00 98.38 226 GLY A CA 1
ATOM 1867 C C . GLY A 1 226 ? -3.743 9.506 12.552 1.00 98.38 226 GLY A C 1
ATOM 1868 O O . GLY A 1 226 ? -2.595 9.775 12.188 1.00 98.38 226 GLY A O 1
ATOM 1869 N N . ALA A 1 227 ? -4.823 9.783 11.824 1.00 98.69 227 ALA A N 1
ATOM 1870 C CA . ALA A 1 227 ? -4.811 10.117 10.404 1.00 98.69 227 ALA A CA 1
ATOM 1871 C C . ALA A 1 227 ? -3.781 11.187 10.029 1.00 98.69 227 ALA A C 1
ATOM 1873 O O . ALA A 1 227 ? -2.898 10.935 9.217 1.00 98.69 227 ALA A O 1
ATOM 1874 N N . GLU A 1 228 ? -3.823 12.359 10.665 1.00 98.62 228 GLU A N 1
ATOM 1875 C CA . GLU A 1 228 ? -2.919 13.470 10.327 1.00 98.62 228 GLU A CA 1
ATOM 1876 C C . GLU A 1 228 ? -1.444 13.154 10.637 1.00 98.62 228 GLU A C 1
ATOM 1878 O O . GLU A 1 228 ? -0.537 13.623 9.948 1.00 98.62 228 GLU A O 1
ATOM 1883 N N . GLY A 1 229 ? -1.190 12.310 11.643 1.00 98.62 229 GLY A N 1
ATOM 1884 C CA . GLY A 1 229 ? 0.145 11.795 11.927 1.00 98.62 229 GLY A CA 1
ATOM 1885 C C . GLY A 1 229 ? 0.636 10.858 10.824 1.00 98.62 229 GLY A C 1
ATOM 1886 O O . GLY A 1 229 ? 1.764 11.013 10.362 1.00 98.62 229 GLY A O 1
ATOM 1887 N N . THR A 1 230 ? -0.209 9.926 10.376 1.00 98.75 230 THR A N 1
ATOM 1888 C CA . THR A 1 230 ? 0.101 8.987 9.287 1.00 98.75 230 THR A CA 1
ATOM 1889 C C . THR A 1 230 ? 0.251 9.708 7.943 1.00 98.75 230 THR A C 1
ATOM 1891 O O . THR A 1 230 ? 1.207 9.448 7.219 1.00 98.75 230 THR A O 1
ATOM 1894 N N . ILE A 1 231 ? -0.611 10.678 7.630 1.00 98.81 231 ILE A N 1
ATOM 1895 C CA . ILE A 1 231 ? -0.538 11.493 6.404 1.00 98.81 231 ILE A CA 1
ATOM 1896 C C . ILE A 1 231 ? 0.787 12.257 6.338 1.00 98.81 231 ILE A C 1
ATOM 1898 O O . ILE A 1 231 ? 1.440 12.279 5.298 1.00 98.81 231 ILE A O 1
ATOM 1902 N N . ALA A 1 232 ? 1.256 12.809 7.461 1.00 98.44 232 ALA A N 1
ATOM 1903 C CA . ALA A 1 232 ? 2.553 13.486 7.524 1.00 98.44 232 ALA A CA 1
ATOM 1904 C C . ALA A 1 232 ? 3.755 12.561 7.227 1.00 98.44 232 ALA A C 1
ATOM 1906 O O . ALA A 1 232 ? 4.868 13.051 7.006 1.00 98.44 232 ALA A O 1
ATOM 1907 N N . LEU A 1 233 ? 3.556 11.239 7.234 1.00 98.19 233 LEU A N 1
ATOM 1908 C CA . LEU A 1 233 ? 4.563 10.246 6.872 1.00 98.19 233 LEU A CA 1
ATOM 1909 C C . LEU A 1 233 ? 4.538 9.869 5.383 1.00 98.19 233 LEU A C 1
ATOM 1911 O O . LEU A 1 233 ? 5.575 9.423 4.894 1.00 98.19 233 LEU A O 1
ATOM 1915 N N . LEU A 1 234 ? 3.434 10.087 4.654 1.00 97.81 234 LEU A N 1
ATOM 1916 C CA . LEU A 1 234 ? 3.305 9.704 3.238 1.00 97.81 234 LEU A CA 1
ATOM 1917 C C . LEU A 1 234 ? 4.447 10.224 2.351 1.00 97.81 234 LEU A C 1
ATOM 1919 O O . LEU A 1 234 ? 5.027 9.411 1.631 1.00 97.81 234 LEU A O 1
ATOM 1923 N N . PRO A 1 235 ? 4.892 11.498 2.452 1.00 96.25 235 PRO A N 1
ATOM 1924 C CA . PRO A 1 235 ? 5.973 12.004 1.599 1.00 96.25 235 PRO A CA 1
ATOM 1925 C C . PRO A 1 235 ? 7.337 11.339 1.835 1.00 96.25 235 PRO A C 1
ATOM 1927 O O . PRO A 1 235 ? 8.294 11.630 1.121 1.00 96.25 235 PRO A O 1
ATOM 1930 N N . ARG A 1 236 ? 7.468 10.509 2.879 1.00 97.38 236 ARG A N 1
ATOM 1931 C CA . ARG A 1 236 ? 8.689 9.759 3.201 1.00 97.38 236 ARG A CA 1
ATOM 1932 C C . ARG A 1 236 ? 8.665 8.331 2.669 1.00 97.38 236 ARG A C 1
ATOM 1934 O O . ARG A 1 236 ? 9.679 7.652 2.808 1.00 97.38 236 ARG A O 1
ATOM 1941 N N . PHE A 1 237 ? 7.541 7.856 2.133 1.00 98.44 237 PHE A N 1
ATOM 1942 C CA . PHE A 1 237 ? 7.477 6.520 1.564 1.00 98.44 237 PHE A CA 1
ATOM 1943 C C . PHE A 1 237 ? 8.236 6.489 0.236 1.00 98.44 237 PHE A C 1
ATOM 1945 O O . PHE A 1 237 ? 7.734 6.896 -0.808 1.00 98.44 237 PHE A O 1
ATOM 1952 N N . ASP A 1 238 ? 9.473 6.015 0.304 1.00 97.88 238 ASP A N 1
ATOM 1953 C CA . ASP A 1 238 ? 10.304 5.729 -0.854 1.00 97.88 238 ASP A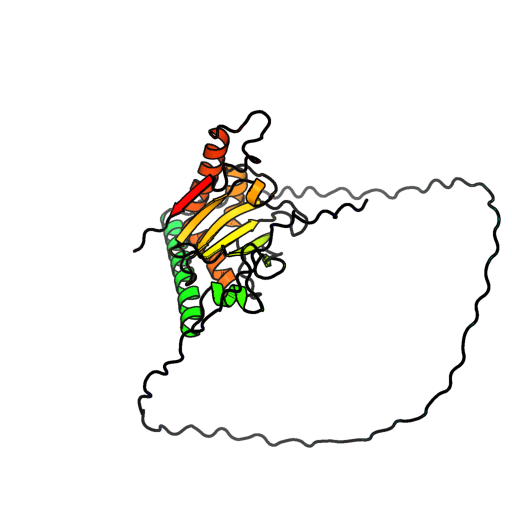 CA 1
ATOM 1954 C C . ASP A 1 238 ? 11.076 4.442 -0.592 1.00 97.88 238 ASP A C 1
ATOM 1956 O O . ASP A 1 238 ? 11.978 4.410 0.238 1.00 97.88 238 ASP A O 1
ATOM 1960 N N . VAL A 1 239 ? 10.708 3.365 -1.273 1.00 97.19 239 VAL A N 1
ATOM 1961 C CA . VAL A 1 239 ? 11.365 2.066 -1.130 1.00 97.19 239 VAL A CA 1
ATOM 1962 C C . VAL A 1 239 ? 12.208 1.708 -2.351 1.00 97.19 239 VAL A C 1
ATOM 1964 O O . VAL A 1 239 ? 12.492 0.533 -2.546 1.00 97.19 239 VAL A O 1
ATOM 1967 N N . GLN A 1 240 ? 12.631 2.686 -3.171 1.00 94.62 240 GLN A N 1
ATOM 1968 C CA . GLN A 1 240 ? 13.422 2.497 -4.401 1.00 94.62 240 GLN A CA 1
ATOM 1969 C C . GLN A 1 240 ? 14.823 1.912 -4.157 1.00 94.62 240 GLN A C 1
ATOM 1971 O O . GLN A 1 240 ? 15.859 2.543 -4.364 1.00 94.62 240 GLN A O 1
ATOM 1976 N N . MET A 1 241 ? 14.856 0.644 -3.773 1.00 95.06 241 MET A N 1
ATOM 1977 C CA . MET A 1 241 ? 16.052 -0.117 -3.471 1.00 95.06 241 MET A CA 1
ATOM 1978 C C . MET A 1 241 ? 16.349 -1.096 -4.606 1.00 95.06 241 MET A C 1
ATOM 1980 O O . MET A 1 241 ? 15.424 -1.669 -5.183 1.00 95.06 241 MET A O 1
ATOM 1984 N N . PRO A 1 242 ? 17.627 -1.366 -4.925 1.00 93.94 242 PRO A N 1
ATOM 1985 C CA . PRO A 1 242 ? 17.984 -2.299 -5.995 1.00 93.94 242 PRO A CA 1
ATOM 1986 C C . PRO A 1 242 ? 17.579 -3.750 -5.693 1.00 93.94 242 PRO A C 1
ATOM 1988 O O . PRO A 1 242 ? 17.500 -4.577 -6.601 1.00 93.94 242 PRO A O 1
ATOM 1991 N N . ARG A 1 243 ? 17.361 -4.073 -4.414 1.00 93.75 243 ARG A N 1
ATOM 1992 C CA . ARG A 1 243 ? 16.994 -5.397 -3.911 1.00 93.75 243 ARG A CA 1
ATOM 1993 C C . ARG A 1 243 ? 15.729 -5.302 -3.052 1.00 93.75 243 ARG A C 1
ATOM 1995 O O . ARG A 1 243 ? 15.520 -4.263 -2.430 1.00 93.75 243 ARG A O 1
ATOM 2002 N N . PRO A 1 244 ? 14.927 -6.376 -2.977 1.00 92.94 244 PRO A N 1
ATOM 2003 C CA . PRO A 1 244 ? 15.085 -7.637 -3.713 1.00 92.94 244 PRO A CA 1
ATOM 2004 C C . PRO A 1 244 ? 14.719 -7.516 -5.198 1.00 92.94 244 PRO A C 1
ATOM 2006 O O . PRO A 1 244 ? 15.371 -8.156 -6.021 1.00 92.94 244 PRO A O 1
ATOM 2009 N N . SER A 1 245 ? 13.808 -6.606 -5.555 1.00 95.06 245 SER A N 1
ATOM 2010 C CA . SER A 1 245 ? 13.532 -6.229 -6.944 1.00 95.06 245 SER A CA 1
ATOM 2011 C C . SER A 1 245 ? 13.419 -4.714 -7.083 1.00 95.06 245 SER A C 1
ATOM 2013 O O . SER A 1 245 ? 12.525 -4.092 -6.514 1.00 95.06 245 SER A O 1
ATOM 2015 N N . TYR A 1 246 ? 14.315 -4.123 -7.878 1.00 97.12 246 TYR A N 1
ATOM 2016 C CA . TYR A 1 246 ? 14.301 -2.689 -8.173 1.00 97.12 246 TYR A CA 1
ATOM 2017 C C . TYR A 1 246 ? 12.974 -2.217 -8.777 1.00 97.12 246 TYR A C 1
ATOM 2019 O O . TYR A 1 246 ? 12.487 -1.147 -8.423 1.00 97.12 246 TYR A O 1
ATOM 2027 N N . LEU A 1 247 ? 12.375 -3.016 -9.666 1.00 98.12 247 LEU A N 1
ATOM 2028 C CA . LEU A 1 247 ? 11.162 -2.618 -10.378 1.00 98.12 247 LEU A CA 1
ATOM 2029 C C . LEU A 1 247 ? 9.914 -2.705 -9.493 1.00 98.12 247 LEU A C 1
ATOM 2031 O O . LEU A 1 247 ? 9.097 -1.798 -9.565 1.00 98.12 247 LEU A O 1
ATOM 2035 N N . VAL A 1 248 ? 9.793 -3.710 -8.615 1.00 98.56 248 VAL A N 1
ATOM 2036 C CA . VAL A 1 248 ? 8.681 -3.775 -7.637 1.00 98.56 248 VAL A CA 1
ATOM 2037 C C . VAL A 1 248 ? 8.765 -2.613 -6.651 1.00 98.56 248 VAL A C 1
ATOM 2039 O O . VAL A 1 248 ? 7.788 -1.910 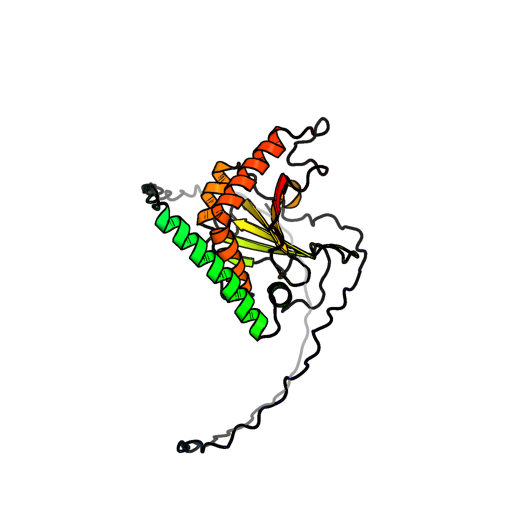-6.415 1.00 98.56 248 VAL A O 1
ATOM 2042 N N . ASN A 1 249 ? 9.963 -2.360 -6.135 1.00 98.50 249 ASN A N 1
ATOM 2043 C CA . ASN A 1 249 ? 10.234 -1.259 -5.223 1.00 98.50 249 ASN A CA 1
ATOM 2044 C C . ASN A 1 249 ? 9.895 0.112 -5.831 1.00 98.50 249 ASN A C 1
ATOM 2046 O O . ASN A 1 249 ? 9.211 0.927 -5.215 1.00 98.50 249 ASN A O 1
ATOM 2050 N N . ARG A 1 250 ? 10.348 0.358 -7.065 1.00 98.50 250 ARG A N 1
ATOM 2051 C CA . ARG A 1 250 ? 10.053 1.592 -7.803 1.00 98.50 250 ARG A CA 1
ATOM 2052 C C . ARG A 1 250 ? 8.574 1.723 -8.147 1.00 98.50 250 ARG A C 1
ATOM 2054 O O . ARG A 1 250 ? 8.038 2.820 -8.029 1.00 98.50 250 ARG A O 1
ATOM 2061 N N . TRP A 1 251 ? 7.917 0.623 -8.504 1.00 98.75 251 TRP A N 1
ATOM 2062 C CA . TRP A 1 251 ? 6.480 0.575 -8.763 1.00 98.75 251 TRP A CA 1
ATOM 2063 C C . TRP A 1 251 ? 5.662 0.942 -7.514 1.00 98.75 251 TRP A C 1
ATOM 2065 O O . TRP A 1 251 ? 4.808 1.820 -7.601 1.00 98.75 251 TRP A O 1
ATOM 2075 N N . LEU A 1 252 ? 5.982 0.388 -6.336 1.00 98.81 252 LEU A N 1
ATOM 2076 C CA . LEU A 1 252 ? 5.313 0.744 -5.074 1.00 98.81 252 LEU A CA 1
ATOM 2077 C C . LEU A 1 252 ? 5.506 2.221 -4.706 1.00 98.81 252 LEU A C 1
ATOM 2079 O O . LEU A 1 252 ? 4.531 2.900 -4.383 1.00 98.81 252 LEU A O 1
ATOM 2083 N N . THR A 1 253 ? 6.733 2.749 -4.797 1.00 98.69 253 THR A N 1
ATOM 2084 C CA . THR A 1 253 ? 6.972 4.186 -4.570 1.00 98.69 253 THR A CA 1
ATOM 2085 C C . THR A 1 253 ? 6.151 5.043 -5.540 1.00 98.69 253 THR A C 1
ATOM 2087 O O . THR A 1 253 ? 5.550 6.040 -5.139 1.00 98.69 253 THR A O 1
ATOM 2090 N N . ALA A 1 254 ? 6.091 4.652 -6.816 1.00 98.62 254 ALA A N 1
ATOM 2091 C CA . ALA A 1 254 ? 5.341 5.378 -7.833 1.00 98.62 254 ALA A CA 1
ATOM 2092 C C . ALA A 1 254 ? 3.823 5.339 -7.588 1.00 98.62 254 ALA A C 1
ATOM 2094 O O . ALA A 1 254 ? 3.167 6.359 -7.776 1.00 98.62 254 ALA A O 1
ATOM 2095 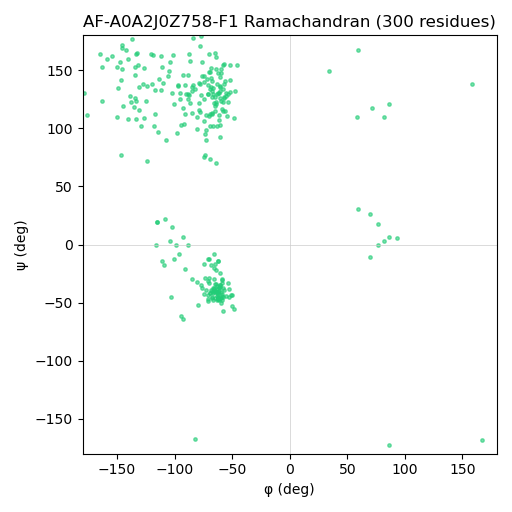N N . ILE A 1 255 ? 3.267 4.224 -7.102 1.00 98.69 255 ILE A N 1
ATOM 2096 C CA . ILE A 1 255 ? 1.855 4.134 -6.688 1.00 98.69 255 ILE A CA 1
ATOM 2097 C C . ILE A 1 255 ? 1.548 5.127 -5.575 1.00 98.69 255 ILE A C 1
ATOM 2099 O O . ILE A 1 255 ? 0.604 5.907 -5.696 1.00 98.69 255 ILE A O 1
ATOM 2103 N N . PHE A 1 256 ? 2.363 5.148 -4.521 1.00 98.50 256 PHE A N 1
ATOM 2104 C CA . PHE A 1 256 ? 2.154 6.063 -3.399 1.00 98.50 256 PHE A CA 1
ATOM 2105 C C . PHE A 1 256 ? 2.228 7.530 -3.823 1.00 98.50 256 PHE A C 1
ATOM 2107 O O . PHE A 1 256 ? 1.446 8.340 -3.337 1.00 98.50 256 PHE A O 1
ATOM 2114 N N . ALA A 1 257 ? 3.111 7.864 -4.766 1.00 97.88 257 ALA A N 1
ATOM 2115 C CA . ALA A 1 257 ? 3.171 9.204 -5.336 1.00 97.88 257 ALA A CA 1
ATOM 2116 C C . ALA A 1 257 ? 1.970 9.516 -6.250 1.00 97.88 257 ALA A C 1
ATOM 2118 O O . ALA A 1 257 ? 1.409 10.603 -6.166 1.00 97.88 257 ALA A O 1
ATOM 2119 N N . ALA A 1 258 ? 1.553 8.587 -7.116 1.00 97.69 258 ALA A N 1
ATOM 2120 C CA . ALA A 1 258 ? 0.473 8.796 -8.085 1.00 97.69 258 ALA A CA 1
ATOM 2121 C C . ALA A 1 258 ? -0.919 8.887 -7.443 1.00 97.69 258 ALA A C 1
ATOM 2123 O O . ALA A 1 258 ? -1.804 9.547 -7.993 1.00 97.69 258 ALA A O 1
ATOM 2124 N N . TYR A 1 259 ? -1.102 8.221 -6.302 1.00 97.69 259 TYR A N 1
ATOM 2125 C CA . TYR A 1 259 ? -2.363 8.139 -5.567 1.00 97.69 259 TYR A CA 1
ATOM 2126 C C . TYR A 1 259 ? -2.290 8.808 -4.188 1.00 97.69 259 TYR A C 1
ATOM 2128 O O . TYR A 1 259 ? -3.129 8.543 -3.331 1.00 97.69 259 TYR A O 1
ATOM 2136 N N . GLU A 1 260 ? -1.313 9.693 -3.953 1.00 97.31 260 GLU A N 1
ATOM 2137 C CA . GLU A 1 260 ? -1.153 10.405 -2.676 1.00 97.31 260 GLU A CA 1
ATOM 2138 C C . GLU A 1 260 ? -2.458 11.087 -2.199 1.00 97.31 260 GLU A C 1
ATOM 2140 O O . GLU A 1 260 ? -2.799 10.932 -1.020 1.00 97.31 260 GLU A O 1
ATOM 2145 N N . PRO A 1 261 ? -3.248 11.771 -3.062 1.00 96.75 261 PRO A N 1
ATOM 2146 C CA . PRO A 1 261 ? -4.525 12.353 -2.645 1.00 96.75 261 PRO A CA 1
ATOM 2147 C C . PRO A 1 261 ? -5.543 11.304 -2.177 1.00 96.75 261 PRO A C 1
ATOM 2149 O O . PRO A 1 261 ? -6.199 11.497 -1.156 1.00 96.75 261 PRO A O 1
ATOM 2152 N N . GLN A 1 262 ? -5.655 10.182 -2.892 1.00 98.25 262 GLN A N 1
ATOM 2153 C CA . GLN A 1 262 ? -6.571 9.090 -2.561 1.00 98.25 262 GLN A CA 1
ATOM 2154 C C . GLN A 1 262 ? -6.145 8.401 -1.264 1.00 98.25 262 GLN A C 1
ATOM 2156 O O . GLN A 1 262 ? -6.970 8.202 -0.382 1.00 98.25 262 GLN A O 1
ATOM 2161 N N . ILE A 1 263 ? -4.854 8.104 -1.102 1.00 98.75 263 ILE A N 1
ATOM 2162 C CA . ILE A 1 263 ? -4.312 7.482 0.115 1.00 98.75 263 ILE A CA 1
ATOM 2163 C C . ILE A 1 263 ? -4.506 8.400 1.328 1.00 98.75 263 ILE A C 1
ATOM 2165 O O . ILE A 1 263 ? -4.856 7.931 2.409 1.00 98.75 263 ILE A O 1
ATOM 2169 N N . THR A 1 264 ? -4.339 9.714 1.153 1.00 98.75 264 THR A N 1
ATOM 2170 C CA . THR A 1 264 ? -4.631 10.703 2.202 1.00 98.75 264 THR A CA 1
ATOM 2171 C C . THR A 1 264 ? -6.084 10.611 2.666 1.00 98.75 264 THR A C 1
ATOM 2173 O O . THR A 1 264 ? -6.349 10.615 3.868 1.00 98.75 264 THR A O 1
ATOM 2176 N N . GLU A 1 265 ? -7.023 10.505 1.727 1.00 98.75 265 GLU A N 1
ATOM 2177 C CA . GLU A 1 265 ? -8.445 10.396 2.048 1.00 98.75 265 GLU A CA 1
ATOM 2178 C C . GLU A 1 265 ? -8.791 9.055 2.701 1.00 98.75 265 GLU A C 1
ATOM 2180 O O . GLU A 1 265 ? -9.484 9.041 3.717 1.00 98.75 265 GLU A O 1
ATOM 2185 N N . LEU A 1 266 ? -8.225 7.949 2.209 1.00 98.88 266 LEU A N 1
ATOM 2186 C CA . LEU A 1 266 ? -8.356 6.625 2.825 1.00 98.88 266 LEU A CA 1
ATOM 2187 C C . LEU A 1 266 ? -7.906 6.634 4.290 1.00 98.88 266 LEU A C 1
ATOM 2189 O O . LEU A 1 266 ? -8.601 6.136 5.169 1.00 98.88 266 LEU A O 1
ATOM 2193 N N . ILE A 1 267 ? -6.779 7.278 4.598 1.00 98.88 267 ILE A N 1
ATOM 2194 C CA . ILE A 1 267 ? -6.290 7.387 5.978 1.00 98.88 267 ILE A CA 1
ATOM 2195 C C . ILE A 1 267 ? -7.246 8.202 6.867 1.00 98.88 267 ILE A C 1
ATOM 2197 O O . ILE A 1 267 ? -7.401 7.890 8.048 1.00 98.88 267 ILE A O 1
ATOM 2201 N N . ARG A 1 268 ? -7.919 9.229 6.334 1.00 98.88 268 ARG A N 1
ATOM 2202 C CA . ARG A 1 268 ? -8.953 9.964 7.088 1.00 98.88 268 ARG A CA 1
ATOM 2203 C C . ARG A 1 268 ? -10.226 9.148 7.264 1.00 98.88 268 ARG A C 1
ATOM 2205 O O . ARG A 1 268 ? -10.847 9.221 8.323 1.00 98.88 268 ARG A O 1
ATOM 2212 N N . GLU A 1 269 ? -10.627 8.410 6.236 1.00 98.88 269 GLU A N 1
ATOM 2213 C CA . GLU A 1 269 ? -11.794 7.529 6.272 1.00 98.88 269 GLU A CA 1
ATOM 2214 C C . GLU A 1 269 ? -11.586 6.365 7.244 1.00 98.88 269 GLU A C 1
ATOM 2216 O O . GLU A 1 269 ? -12.492 6.038 8.002 1.00 98.88 269 GLU A O 1
ATOM 2221 N N . ARG A 1 270 ? -10.367 5.819 7.330 1.00 98.75 270 ARG A N 1
ATOM 2222 C CA . ARG A 1 270 ? -9.970 4.828 8.340 1.00 98.75 270 ARG A CA 1
ATOM 2223 C C . ARG A 1 270 ? -10.341 5.281 9.748 1.00 98.75 270 ARG A C 1
ATOM 2225 O O . ARG A 1 270 ? -10.985 4.548 10.496 1.00 98.75 270 ARG A O 1
ATOM 2232 N N . ASP A 1 271 ? -9.913 6.488 10.116 1.00 98.69 271 ASP A N 1
ATOM 2233 C CA . ASP A 1 271 ? -10.152 7.035 11.449 1.00 98.69 271 ASP A CA 1
ATOM 2234 C C . ASP A 1 271 ? -11.647 7.329 11.663 1.00 98.69 271 ASP A C 1
ATOM 2236 O O . ASP A 1 271 ? -12.175 7.024 12.730 1.00 98.69 271 ASP A O 1
ATOM 2240 N N . ARG A 1 272 ? -12.360 7.845 10.649 1.00 98.69 272 ARG A N 1
ATOM 2241 C CA . ARG A 1 272 ? -13.822 8.052 10.708 1.00 98.69 272 ARG A CA 1
ATOM 2242 C C . ARG A 1 272 ? -14.596 6.746 10.882 1.00 98.69 272 ARG A C 1
ATOM 2244 O O . ARG A 1 272 ? -15.499 6.680 11.718 1.00 98.69 272 ARG A O 1
ATOM 2251 N N . THR A 1 273 ? -14.212 5.705 10.155 1.00 98.62 273 THR A N 1
ATOM 2252 C CA . THR A 1 273 ? -14.799 4.368 10.257 1.00 98.62 273 THR A CA 1
ATOM 2253 C C . THR A 1 273 ? -14.577 3.798 11.653 1.00 98.62 273 THR A C 1
ATOM 2255 O O . THR A 1 273 ? -15.531 3.376 12.295 1.00 98.62 273 THR A O 1
ATOM 2258 N N . LEU A 1 274 ? -13.362 3.883 12.202 1.00 98.00 274 LEU A N 1
ATOM 2259 C CA . LEU A 1 274 ? -13.083 3.415 13.566 1.00 98.00 274 LEU A CA 1
ATOM 2260 C C . LEU A 1 274 ? -13.830 4.202 14.651 1.00 98.00 274 LEU A C 1
ATOM 2262 O O . LEU A 1 274 ? -14.201 3.623 15.668 1.00 98.00 274 LEU A O 1
ATOM 2266 N N . LEU A 1 275 ? -14.046 5.505 14.454 1.00 97.38 275 LEU A N 1
ATOM 2267 C CA . LEU A 1 275 ? -14.797 6.348 15.390 1.00 97.38 275 LEU A CA 1
ATOM 2268 C C . LEU A 1 275 ? -16.299 6.042 15.397 1.00 97.38 275 LEU A C 1
ATOM 2270 O O . LEU A 1 275 ? -16.953 6.233 16.421 1.00 97.38 275 LEU A O 1
ATOM 2274 N N . THR A 1 276 ? -16.850 5.621 14.258 1.00 96.94 276 THR A N 1
ATOM 2275 C CA . THR A 1 276 ? -18.290 5.368 14.085 1.00 96.94 276 THR A CA 1
ATOM 2276 C C . THR A 1 276 ? -18.663 3.888 14.175 1.00 96.94 276 THR A C 1
ATOM 2278 O O . THR A 1 276 ? -19.847 3.568 14.308 1.00 96.94 276 THR A O 1
ATOM 2281 N N . HIS A 1 277 ? -17.671 2.991 14.146 1.00 97.00 277 HIS A N 1
ATOM 2282 C CA . HIS A 1 277 ? -17.856 1.551 14.283 1.00 97.00 277 HIS A CA 1
ATOM 2283 C C . HIS A 1 277 ? -18.488 1.203 15.630 1.00 97.00 277 HIS A C 1
ATOM 2285 O O . HIS A 1 277 ? -18.053 1.680 16.677 1.00 97.00 277 HIS A O 1
ATOM 2291 N N . ARG A 1 278 ? -19.517 0.353 15.603 1.00 95.38 278 ARG A N 1
ATOM 2292 C CA . ARG A 1 278 ? -20.162 -0.167 16.812 1.00 95.38 278 ARG A CA 1
ATOM 2293 C C . ARG A 1 278 ? -19.612 -1.545 17.118 1.00 95.38 278 ARG A C 1
ATOM 2295 O O . ARG A 1 278 ? -20.075 -2.546 16.582 1.00 95.38 278 ARG A O 1
ATOM 2302 N N . GLN A 1 279 ? -18.635 -1.563 18.000 1.00 93.75 279 GLN A N 1
ATOM 2303 C CA . GLN A 1 279 ? -17.974 -2.767 18.461 1.00 93.75 279 GLN A CA 1
ATOM 2304 C C . GLN A 1 279 ? -18.712 -3.420 19.647 1.00 93.75 279 GLN A C 1
ATOM 2306 O O . GLN A 1 279 ? -19.453 -2.736 20.364 1.00 93.75 279 GLN A O 1
ATOM 2311 N N . PRO A 1 280 ? -18.507 -4.728 19.891 1.00 93.88 280 PRO A N 1
ATOM 2312 C CA . PRO A 1 280 ? -19.015 -5.406 21.082 1.00 93.88 280 PRO A CA 1
ATOM 2313 C C . PRO A 1 280 ? -18.527 -4.769 22.394 1.00 93.88 280 PRO A C 1
ATOM 2315 O O . PRO A 1 280 ? -17.462 -4.149 22.449 1.00 93.88 280 PRO A O 1
ATOM 2318 N N . GLU A 1 281 ? -19.285 -4.957 23.478 1.00 93.69 281 GLU A N 1
ATOM 2319 C CA . GLU A 1 281 ? -18.916 -4.441 24.800 1.00 93.69 281 GLU A CA 1
ATOM 2320 C C . GLU A 1 281 ? -17.543 -4.970 25.249 1.00 93.69 281 GLU A C 1
ATOM 2322 O O . GLU A 1 281 ? -17.237 -6.156 25.127 1.00 93.69 281 GLU A O 1
ATOM 2327 N N . GLY A 1 282 ? -16.693 -4.071 25.754 1.00 93.75 282 GLY A N 1
ATOM 2328 C CA . GLY A 1 282 ? -15.343 -4.408 26.218 1.00 93.75 282 GLY A CA 1
ATOM 2329 C C . GLY A 1 282 ? -14.303 -4.635 25.114 1.00 93.75 282 GLY A C 1
ATOM 2330 O O . GLY A 1 282 ? -13.140 -4.878 25.435 1.00 93.75 282 GLY A O 1
ATOM 2331 N N . VAL A 1 283 ? -14.673 -4.528 23.834 1.00 95.31 283 VAL A N 1
ATOM 2332 C CA . VAL A 1 283 ? -13.736 -4.587 22.703 1.00 95.31 283 VAL A CA 1
ATOM 2333 C C . VAL A 1 283 ? -13.375 -3.163 22.279 1.00 95.31 283 VAL A C 1
ATOM 2335 O O . VAL A 1 283 ? -14.231 -2.285 22.207 1.00 95.31 283 VAL A O 1
ATOM 2338 N N . GLU A 1 284 ? -12.097 -2.892 22.011 1.00 95.88 284 GLU A N 1
ATOM 2339 C CA . GLU A 1 284 ? -11.706 -1.644 21.345 1.00 95.88 284 GLU A CA 1
ATOM 2340 C C . GLU A 1 284 ? -11.979 -1.766 19.843 1.00 95.88 284 GLU A C 1
ATOM 2342 O O . GLU A 1 284 ? -11.630 -2.783 19.254 1.00 95.88 284 GLU A O 1
ATOM 2347 N N . ALA A 1 285 ? -12.501 -0.725 19.183 1.00 96.94 285 ALA A N 1
ATOM 2348 C CA . ALA A 1 285 ? -12.766 -0.763 17.735 1.00 96.94 285 ALA A CA 1
ATOM 2349 C C . ALA A 1 285 ? -11.530 -1.176 16.907 1.00 96.94 285 ALA A C 1
ATOM 2351 O O . ALA A 1 285 ? -11.640 -1.895 15.917 1.00 96.94 285 ALA A O 1
ATOM 2352 N N . ARG A 1 286 ? -10.327 -0.801 17.367 1.00 97.19 286 ARG A N 1
ATOM 2353 C CA . ARG A 1 286 ? -9.044 -1.173 16.742 1.00 97.19 286 ARG A CA 1
ATOM 2354 C C . ARG A 1 286 ? -8.657 -2.654 16.885 1.00 97.19 286 ARG A C 1
ATOM 2356 O O . ARG A 1 286 ? -7.690 -3.113 16.283 1.00 97.19 286 ARG A O 1
ATOM 2363 N N . GLN A 1 287 ? -9.363 -3.377 17.745 1.00 97.50 287 GLN A N 1
ATOM 2364 C CA . GLN A 1 287 ? -9.147 -4.785 18.077 1.00 97.50 287 GLN A CA 1
ATOM 2365 C C . GLN A 1 287 ? -10.338 -5.662 17.668 1.00 97.50 287 GLN A C 1
ATOM 2367 O O . GLN A 1 287 ? -10.307 -6.875 17.878 1.00 97.50 287 GLN A O 1
ATOM 2372 N N . ASP A 1 288 ? -11.382 -5.066 17.087 1.00 97.56 288 ASP A N 1
ATOM 2373 C CA . ASP A 1 288 ? -12.564 -5.789 16.641 1.00 97.56 288 ASP A CA 1
ATOM 2374 C C . ASP A 1 288 ? -12.302 -6.509 15.313 1.00 97.56 288 ASP A C 1
ATOM 2376 O O . ASP A 1 288 ? -12.129 -5.883 14.264 1.00 97.56 288 ASP A O 1
ATOM 2380 N N . ARG A 1 289 ? -12.318 -7.844 15.367 1.00 96.50 289 ARG A N 1
ATOM 2381 C CA . ARG A 1 289 ? -12.081 -8.726 14.217 1.00 96.50 289 ARG A CA 1
ATOM 2382 C C . ARG A 1 289 ? -13.214 -8.734 13.195 1.00 96.50 289 ARG A C 1
ATOM 2384 O O . ARG A 1 289 ? -13.015 -9.253 12.105 1.00 96.50 289 ARG A O 1
ATOM 2391 N N . ALA A 1 290 ? -14.377 -8.173 13.525 1.00 96.62 290 ALA A N 1
ATOM 2392 C CA . ALA A 1 290 ? -15.458 -7.984 12.560 1.00 96.62 290 ALA A CA 1
ATOM 2393 C C . ALA A 1 290 ? -15.184 -6.828 11.579 1.00 96.62 290 ALA A C 1
ATOM 2395 O O . ALA A 1 290 ? -15.829 -6.747 10.538 1.00 96.62 290 ALA A O 1
ATOM 2396 N N . LEU A 1 291 ? -14.233 -5.942 11.898 1.00 97.69 291 LEU A N 1
ATOM 2397 C CA . LEU A 1 291 ? -13.832 -4.821 11.054 1.00 97.69 291 LEU A CA 1
ATOM 2398 C C . LEU A 1 291 ? -12.390 -5.025 10.588 1.00 97.69 291 LEU A C 1
ATOM 2400 O O . LEU A 1 291 ? -11.451 -4.710 11.319 1.00 97.69 291 LEU A O 1
ATOM 2404 N N . GLU A 1 292 ? -12.217 -5.555 9.380 1.00 97.75 292 GLU A N 1
ATOM 2405 C CA . GLU A 1 292 ? -10.903 -5.783 8.769 1.00 97.75 292 GLU A CA 1
ATOM 2406 C C . GLU A 1 292 ? -10.473 -4.599 7.894 1.00 97.75 292 GLU A C 1
ATOM 2408 O O . GLU A 1 292 ? -9.504 -3.912 8.211 1.00 97.75 292 GLU A O 1
ATOM 2413 N N . VAL A 1 293 ? -11.214 -4.324 6.818 1.00 98.31 293 VAL A N 1
ATOM 2414 C CA . VAL A 1 293 ? -10.977 -3.188 5.917 1.00 98.31 293 VAL A CA 1
ATOM 2415 C C . VAL A 1 293 ? -11.710 -1.963 6.455 1.00 98.31 293 VAL A C 1
ATOM 2417 O O . VAL A 1 293 ? -12.895 -2.020 6.767 1.00 98.31 293 VAL A O 1
ATOM 2420 N N . THR A 1 294 ? -10.996 -0.847 6.577 1.00 98.62 294 THR A N 1
ATOM 2421 C CA . THR A 1 294 ? -11.501 0.390 7.201 1.00 98.62 294 THR A CA 1
ATOM 2422 C C . THR A 1 294 ? -11.748 1.515 6.205 1.00 98.62 294 THR A C 1
ATOM 2424 O O . THR A 1 294 ? -12.442 2.469 6.525 1.00 98.62 294 THR A O 1
ATOM 2427 N N . SER A 1 295 ? -11.172 1.432 5.009 1.00 98.75 295 SER A N 1
ATOM 2428 C CA . SER A 1 295 ? -11.479 2.311 3.882 1.00 98.75 295 SER A CA 1
ATOM 2429 C C . SER A 1 295 ? -10.970 1.671 2.595 1.00 98.75 295 SER A C 1
ATOM 2431 O O . SER A 1 295 ? -10.005 0.905 2.640 1.00 98.75 295 SER A O 1
ATOM 2433 N N . GLU A 1 296 ? -11.589 1.978 1.456 1.00 98.50 296 GLU A N 1
ATOM 2434 C CA . GLU A 1 296 ? -11.220 1.392 0.167 1.00 98.50 296 GLU A CA 1
ATOM 2435 C C . GLU A 1 296 ? -11.410 2.377 -0.992 1.00 98.50 296 GLU A C 1
ATOM 2437 O O . GLU A 1 296 ? -12.378 3.133 -1.049 1.00 98.50 296 GLU A O 1
ATOM 2442 N N . PHE A 1 297 ? -10.475 2.332 -1.939 1.00 98.19 297 PHE A N 1
ATOM 2443 C CA . PHE A 1 297 ? -10.537 2.980 -3.239 1.00 98.19 297 PHE A CA 1
ATOM 2444 C C . PHE A 1 297 ? -10.286 1.925 -4.320 1.00 98.19 297 PHE A C 1
ATOM 2446 O O . PHE A 1 297 ? -9.162 1.439 -4.472 1.00 98.19 297 PHE A O 1
ATOM 2453 N N . LYS A 1 298 ? -11.330 1.570 -5.072 1.00 96.56 298 LYS A N 1
ATOM 2454 C CA . LYS A 1 298 ? -11.223 0.666 -6.221 1.00 96.56 298 LYS A CA 1
ATOM 2455 C C . LYS A 1 298 ? -10.828 1.449 -7.465 1.00 96.56 298 LYS A C 1
ATOM 2457 O O . LYS A 1 298 ? -11.383 2.517 -7.727 1.00 96.56 298 LYS A O 1
ATOM 2462 N N . LEU A 1 299 ? -9.883 0.918 -8.231 1.00 91.94 299 LEU A N 1
ATOM 2463 C CA . LEU A 1 299 ? -9.597 1.436 -9.557 1.00 91.94 299 LEU A CA 1
ATOM 2464 C C . LEU A 1 299 ? -10.670 0.885 -10.494 1.00 91.94 299 LEU A C 1
ATOM 2466 O O . LEU A 1 299 ? -10.860 -0.324 -10.574 1.00 91.94 299 LEU A O 1
ATOM 2470 N N . SER A 1 300 ? -11.406 1.771 -11.159 1.00 75.06 300 SER A N 1
ATOM 2471 C CA . SER A 1 300 ? -12.339 1.361 -12.204 1.00 75.06 300 SER A CA 1
ATOM 2472 C C . SER A 1 300 ? -11.564 0.666 -13.321 1.00 75.06 300 SER A C 1
ATOM 2474 O O . SER A 1 300 ? -10.531 1.190 -13.747 1.00 75.06 300 SER A O 1
ATOM 2476 N N . ASP A 1 301 ? -12.074 -0.462 -13.818 1.00 54.19 301 ASP A N 1
ATOM 2477 C CA . ASP A 1 301 ? -11.603 -1.037 -15.076 1.00 54.19 301 ASP A CA 1
ATOM 2478 C C . ASP A 1 301 ? -11.751 0.033 -16.168 1.00 54.19 301 ASP A C 1
ATOM 2480 O O . ASP A 1 301 ? -12.855 0.519 -16.433 1.00 54.19 301 ASP A O 1
ATOM 2484 N N . GLY A 1 302 ? -10.620 0.478 -16.714 1.00 41.44 302 GLY A N 1
ATOM 2485 C CA . GLY A 1 302 ? -10.584 1.351 -17.887 1.00 41.44 302 GLY A CA 1
ATOM 2486 C C . GLY A 1 302 ? -10.964 0.606 -19.155 1.00 41.44 302 GLY A C 1
ATOM 2487 O O . GLY A 1 302 ? -10.643 -0.601 -19.249 1.00 41.44 302 GLY A O 1
#

Foldseek 3Di:
DDDPDDDPDDDPDPDDFDDDDQPDPPDDDDDDDDDDDDDDDDDDDDDDDDDDDDDDDDDDDDDDDDDDDDDDDDDDDDDDDPDDDPDDDDDDPPPPPPPPDPDQDPVSLVVQLVVLVVLLVVLQVVQVVVSHGLVCLQCVVPPTAGAPDWTPPPWAADQVLQKTKTKGAHPDDPPDQFRTKMWIWGANPGDPGFIGTQWIFTAGPRRDTWKIFDWFCQQPVGDDDALVRSLVSLVSHQQCDPPPPNSSRSNVNSCSSNCSVVSSVRRNQLNVQQVPDDADPPDRSSRGPVTTTRGMDTDDDD

InterPro domains:
  IPR054242 Domain of unknown function DUF6969 [PF22308] (116-298)

Organism: Rhizobium meliloti (NCBI:txid382)

Secondary structure (DSSP, 8-state):
------PPP------------PPP--PPP------PPPPPPPPPPPPPP----------------------------------PPPPPPPP-------PPPP---HHHHHHHHHHHHHHHHHHHHHHHHTT--HHHHHTTT-S---TT--EEEEEEE-TTT-EEEEEEEPP--TT-S--EEEEEEE-TT-TTS--EEEEEEEE-TT--EEEEEEE-HHHH------HHHHHTTGGG-----STTTHHHHHHHHHHHHHTHHHHHHHHHHHHHHHHH--PPTT--GGG-TT--EEEEEEPP--

Sequence (302 aa):
MQRWRQRPPLWPSITTVIPFRAPSRQRPPVRREGRRPVPQVPRAPLALRSRHHRRRPRQCPSRLVPPGHPARQRHPSSRRLRRRFPSRPRARSFRRLRRPFPYRTGKMAEQALELARREIAYCETLLAKGGLNVLSETFRDTAEIKAWDHYPTGDVFDPTSGAQWFYHCHPAEEGAEEHGHFHCFLRPQGPQGPIHHLAAVGVDAHGRLLRLFTVNQWVVGDDWLGAEGTIALLPRFDVQMPRPSYLVNRWLTAIFAAYEPQITELIRERDRTLLTHRQPEGVEARQDRALEVTSEFKLSDG

Mean predicted aligned error: 16.18 Å

Radius of gyration: 29.31 Å; Cα contacts (8 Å, |Δi|>4): 349; chains: 1; bounding box: 74×64×98 Å

pLDDT: mean 75.96, std 27.67, range [28.62, 98.88]